Protein AF-A0A6N8Y4M4-F1 (afdb_monomer_lite)

Sequence (238 aa):
MCSPPDYKNRDLEEIIGQRISFDSVGHFYRAVSLLDYFDRTKLLTSLLYSSIEARMGIEHLLFEQLVLSVGLKLSQDDYERCLKNRMEFEKLIQELSPDYEKLQQFTGAVLELMRMENDMLIPELVFWRPRELMKNWGKLSKYLHWFGARNETTDNSDWVDEYQNNIRDILLPIWERMSSGPPGLFHPDNMESHVRDIWTDFRDGKIDISSAKRRLDLIRPILVLSSSFKVEGSMGGY

Foldseek 3Di:
DPQQDDLAPDDPCRLVVDPDDQALSNLLSSLVNLLNVCVVPVPVVSLLSSLVSLLSSLLRVLVQLLCQQQPPNCDPVNVVVCVVDVVCSLVSSCVRRVCSVVQVLLQQLLLVLLVVPDVDPPADAFDDDNVVSVVLSVLSVCVNPDDDDCVVAVVDPVNSVVSSVSSCVSSVVVNVRVSRGFHFTPHLVQDDPQLNVLSVCCSVVVDDSVVSSVSCNVCSVVSNVPPSDDGPGDDDDD

Secondary structure (DSSP, 8-state):
-PPPPP-TT--HHHHHHS---SSHHHHHHHHHHHHHHHHHH--HHHHHHHHHHHHHHHHHHHHHHHHHHHGGG--HHHHHHHHH-TTHHHHHHHHH-TTHHHHHHHHHHHHHHHHTTS----PPPB---HHHHHHHHHHHHHHHS----GGGTTT-HHHHHHHHHHHHHHHHHHHHHHHH--B-B--GGGS-HHHHHHHHHHHTTSS-HHHHHHHHHHTHHHHHH-TT---B------

pLDDT: mean 84.49, std 13.79, range [30.83, 98.19]

Radius of gyration: 20.58 Å; chains: 1; bounding box: 56×35×55 Å

Structure (mmCIF, N/CA/C/O backbone):
data_AF-A0A6N8Y4M4-F1
#
_entry.id   AF-A0A6N8Y4M4-F1
#
loop_
_atom_site.group_PDB
_atom_site.id
_atom_site.type_symbol
_atom_site.label_atom_id
_atom_site.label_alt_id
_atom_site.label_comp_id
_atom_site.label_asym_id
_atom_site.label_entity_id
_atom_site.label_seq_id
_atom_site.pdbx_PDB_ins_code
_atom_site.Cartn_x
_atom_site.Cartn_y
_atom_site.Cartn_z
_atom_site.occupancy
_atom_site.B_iso_or_equiv
_atom_site.auth_seq_id
_atom_site.auth_comp_id
_atom_site.auth_asym_id
_atom_site.auth_atom_id
_atom_site.pdbx_PDB_model_num
ATOM 1 N N . MET A 1 1 ? 17.116 7.524 4.821 1.00 45.97 1 MET A N 1
ATOM 2 C CA . MET A 1 1 ? 15.680 7.268 5.058 1.00 45.97 1 MET A CA 1
ATOM 3 C C . MET A 1 1 ? 15.455 7.295 6.553 1.00 45.97 1 MET A C 1
ATOM 5 O O . MET A 1 1 ? 16.268 6.715 7.263 1.00 45.97 1 MET A O 1
ATOM 9 N N . CYS A 1 2 ? 14.430 7.996 7.036 1.00 51.22 2 CYS A N 1
ATOM 10 C CA . CYS A 1 2 ? 14.014 7.830 8.426 1.00 51.22 2 CYS A CA 1
ATOM 11 C C . CYS A 1 2 ? 13.350 6.461 8.540 1.00 51.22 2 CYS A C 1
ATOM 13 O O . CYS A 1 2 ? 12.470 6.153 7.739 1.00 51.22 2 CYS A O 1
ATOM 15 N N . SER A 1 3 ? 13.786 5.642 9.495 1.00 62.56 3 SER A N 1
ATOM 16 C CA . SER A 1 3 ? 13.042 4.439 9.853 1.00 62.56 3 SER A CA 1
ATOM 17 C C . SER A 1 3 ? 11.595 4.830 10.166 1.00 62.56 3 SER A C 1
ATOM 19 O O . SER A 1 3 ? 11.384 5.874 10.796 1.00 62.56 3 SER A O 1
ATOM 21 N N . PRO A 1 4 ? 10.606 4.040 9.725 1.00 70.81 4 PRO A N 1
ATOM 22 C CA . PRO A 1 4 ? 9.216 4.299 10.059 1.00 70.81 4 PRO A CA 1
ATOM 23 C C . PRO A 1 4 ? 9.058 4.392 11.586 1.00 70.81 4 PRO A C 1
ATOM 25 O O . PRO A 1 4 ? 9.743 3.672 12.322 1.00 70.81 4 PRO A O 1
ATOM 28 N N . PRO A 1 5 ? 8.213 5.311 12.079 1.00 81.62 5 PRO A N 1
ATOM 29 C CA . PRO A 1 5 ? 8.065 5.549 13.509 1.00 81.62 5 PRO A CA 1
ATOM 30 C C . PRO A 1 5 ? 7.533 4.310 14.235 1.00 81.62 5 PRO A C 1
ATOM 32 O O . PRO A 1 5 ? 6.664 3.605 13.730 1.00 81.62 5 PRO A O 1
ATOM 35 N N . ASP A 1 6 ? 8.032 4.058 15.447 1.00 88.94 6 ASP A N 1
ATOM 36 C CA . ASP A 1 6 ? 7.522 2.965 16.280 1.00 88.94 6 ASP A CA 1
ATOM 37 C C . ASP A 1 6 ? 6.085 3.257 16.740 1.00 88.94 6 ASP A C 1
ATOM 39 O O . ASP A 1 6 ? 5.817 4.296 17.364 1.00 88.94 6 ASP A O 1
ATOM 43 N N . TYR A 1 7 ? 5.177 2.338 16.413 1.00 92.25 7 TYR A N 1
ATOM 44 C CA . TYR A 1 7 ? 3.736 2.432 16.652 1.00 92.25 7 TYR A CA 1
ATOM 45 C C . TYR A 1 7 ? 3.292 1.810 17.980 1.00 92.25 7 TYR A C 1
ATOM 47 O O . TYR A 1 7 ? 2.157 2.021 18.410 1.00 92.25 7 TYR A O 1
ATOM 55 N N . LYS A 1 8 ? 4.148 1.013 18.627 1.00 95.31 8 LYS A N 1
ATOM 56 C CA . LYS A 1 8 ? 3.755 0.244 19.811 1.00 95.31 8 LYS A CA 1
ATOM 57 C C . LYS A 1 8 ? 3.712 1.103 21.065 1.00 95.31 8 LYS A C 1
ATOM 59 O O . LYS A 1 8 ? 4.527 2.006 21.241 1.00 95.31 8 LYS A O 1
ATOM 64 N N . ASN A 1 9 ? 2.816 0.743 21.984 1.00 95.12 9 ASN A N 1
ATOM 65 C CA . ASN A 1 9 ? 2.728 1.314 23.330 1.00 95.12 9 ASN A CA 1
ATOM 66 C C . ASN A 1 9 ? 2.521 2.839 23.366 1.00 95.12 9 ASN A C 1
ATOM 68 O O . ASN A 1 9 ? 2.941 3.484 24.322 1.00 95.12 9 ASN A O 1
ATOM 72 N N . ARG A 1 10 ? 1.855 3.403 22.353 1.00 93.25 10 ARG A N 1
ATOM 73 C CA . ARG A 1 10 ? 1.540 4.837 22.276 1.00 93.25 10 ARG A CA 1
ATOM 74 C C . ARG A 1 10 ? 0.202 5.164 22.924 1.00 93.25 10 ARG A C 1
ATOM 76 O O . ARG A 1 10 ? -0.730 4.361 22.837 1.00 93.25 10 ARG A O 1
ATOM 83 N N . ASP A 1 11 ? 0.070 6.312 23.568 1.00 94.31 11 ASP A N 1
ATOM 84 C CA . ASP A 1 11 ? -1.238 6.838 23.976 1.00 94.31 11 ASP A CA 1
ATOM 85 C C . ASP A 1 11 ? -1.919 7.650 22.853 1.00 94.31 11 ASP A C 1
ATOM 87 O O . ASP A 1 11 ? -1.359 7.855 21.779 1.00 94.31 11 ASP A O 1
ATOM 91 N N . LEU A 1 12 ? -3.170 8.076 23.061 1.00 92.81 12 LEU A N 1
ATOM 92 C CA . LEU A 1 12 ? -3.924 8.797 22.027 1.00 92.81 12 LEU A CA 1
ATOM 93 C C . LEU A 1 12 ? -3.330 10.177 21.708 1.00 92.81 12 LEU A C 1
ATOM 95 O O . LEU A 1 12 ? -3.414 10.614 20.560 1.00 92.81 12 LEU A O 1
ATOM 99 N N . GLU A 1 13 ? -2.746 10.861 22.693 1.00 91.56 13 GLU A N 1
ATOM 100 C CA . GLU A 1 13 ? -2.136 12.178 22.491 1.00 91.56 13 GLU A CA 1
ATOM 101 C C . GLU A 1 13 ? -0.851 12.053 21.676 1.00 91.56 13 GLU A C 1
ATOM 103 O O . GLU A 1 13 ? -0.629 12.843 20.760 1.00 91.56 13 GLU A O 1
ATOM 108 N N . GLU A 1 14 ? -0.051 11.021 21.935 1.00 91.44 14 GLU A N 1
ATOM 109 C CA . GLU A 1 14 ? 1.133 10.686 21.151 1.00 91.44 14 GLU A CA 1
ATOM 110 C C . GLU A 1 14 ? 0.768 10.324 19.709 1.00 91.44 14 GLU A C 1
ATOM 112 O O . GLU A 1 14 ? 1.382 10.843 18.779 1.00 91.44 14 GLU A O 1
ATOM 117 N N . ILE A 1 15 ? -0.256 9.486 19.507 1.00 91.44 15 ILE A N 1
ATOM 118 C CA . ILE A 1 15 ? -0.685 9.046 18.168 1.00 91.44 15 ILE A CA 1
ATOM 119 C C . ILE A 1 15 ? -1.162 10.227 17.317 1.00 91.44 15 ILE A C 1
ATOM 121 O O . ILE A 1 15 ? -0.808 10.333 16.141 1.00 91.44 15 ILE A O 1
ATOM 125 N N . ILE A 1 16 ? -1.994 11.100 17.891 1.00 86.62 16 ILE A N 1
ATOM 126 C CA . ILE A 1 16 ? -2.609 12.227 17.171 1.00 86.62 16 ILE A CA 1
ATOM 127 C C . ILE A 1 16 ? -1.632 13.402 17.060 1.00 86.62 16 ILE A C 1
ATOM 129 O O . ILE A 1 16 ? -1.588 14.085 16.037 1.00 86.62 16 ILE A O 1
ATOM 133 N N . GLY A 1 17 ? -0.858 13.652 18.115 1.00 80.25 17 GLY A N 1
ATOM 134 C CA . GLY A 1 17 ? 0.066 14.777 18.224 1.00 80.25 17 GLY A CA 1
ATOM 135 C C . GLY A 1 17 ? 1.357 14.596 17.432 1.00 80.25 17 GLY A C 1
ATOM 136 O O . GLY A 1 17 ? 2.085 15.574 17.223 1.00 80.25 17 GLY A O 1
ATOM 137 N N . GLN A 1 18 ? 1.659 13.383 16.961 1.00 77.06 18 GLN A N 1
ATOM 138 C CA . GLN A 1 18 ? 2.842 13.170 16.145 1.00 77.06 18 GLN A CA 1
ATOM 139 C C . GLN A 1 18 ? 2.705 13.892 14.803 1.00 77.06 18 GLN A C 1
ATOM 141 O O . GLN A 1 18 ? 1.797 13.641 14.011 1.00 77.06 18 GLN A O 1
ATOM 146 N N . ARG A 1 19 ? 3.665 14.779 14.520 1.00 68.56 19 ARG A N 1
ATOM 147 C CA . ARG A 1 19 ? 3.813 15.440 13.218 1.00 68.56 19 ARG A CA 1
ATOM 148 C C . ARG A 1 19 ? 4.350 14.455 12.183 1.00 68.56 19 ARG A C 1
ATOM 150 O O . ARG A 1 19 ? 5.491 14.576 11.745 1.00 68.56 19 ARG A O 1
ATOM 157 N N . ILE A 1 20 ? 3.553 13.459 11.833 1.00 66.50 20 ILE A N 1
ATOM 158 C CA . ILE A 1 20 ? 3.809 12.632 10.658 1.00 66.50 20 ILE A CA 1
ATOM 159 C C . ILE A 1 20 ? 3.102 13.296 9.481 1.00 66.50 20 ILE A C 1
ATOM 161 O O . ILE A 1 20 ? 2.019 13.867 9.643 1.00 66.50 20 ILE A O 1
ATOM 165 N N . SER A 1 21 ? 3.755 13.280 8.324 1.00 69.12 21 SER A N 1
ATOM 166 C CA . SER A 1 21 ? 3.228 13.781 7.060 1.00 69.12 21 SER A CA 1
ATOM 167 C C . SER A 1 21 ? 1.803 13.271 6.798 1.00 69.12 21 SER A C 1
ATOM 169 O O . SER A 1 21 ? 1.424 12.170 7.198 1.00 69.12 21 SER A O 1
ATOM 171 N N . PHE A 1 22 ? 0.990 14.092 6.127 1.00 72.19 22 PHE A N 1
ATOM 172 C CA . PHE A 1 22 ? -0.345 13.712 5.642 1.00 72.19 22 PHE A CA 1
ATOM 173 C C . PHE A 1 22 ? -0.236 12.872 4.358 1.00 72.19 22 PHE A C 1
ATOM 175 O O . PHE A 1 22 ? -0.850 13.180 3.343 1.00 72.19 22 PHE A O 1
ATOM 182 N N . ASP A 1 23 ? 0.614 11.851 4.397 1.00 85.88 23 ASP A N 1
ATOM 183 C CA . ASP A 1 23 ? 0.823 10.881 3.327 1.00 85.88 23 ASP A CA 1
ATOM 184 C C . ASP A 1 23 ? 0.283 9.506 3.741 1.00 85.88 23 ASP A C 1
ATOM 186 O O . ASP A 1 23 ? -0.273 9.325 4.837 1.00 85.88 23 ASP A O 1
ATOM 190 N N . SER A 1 24 ? 0.418 8.521 2.853 1.00 91.38 24 SER A N 1
ATOM 191 C CA . SER A 1 24 ? -0.033 7.162 3.142 1.00 91.38 24 SER A CA 1
ATOM 192 C C . SER A 1 24 ? 0.617 6.592 4.413 1.00 91.38 24 SER A C 1
ATOM 194 O O . SER A 1 24 ? -0.081 6.005 5.245 1.00 91.38 24 SER A O 1
ATOM 196 N N . VAL A 1 25 ? 1.915 6.832 4.629 1.00 90.56 25 VAL A N 1
ATOM 197 C CA . VAL A 1 25 ? 2.677 6.328 5.784 1.00 90.56 25 VAL A CA 1
ATOM 198 C C . VAL A 1 25 ? 2.128 6.874 7.099 1.00 90.56 25 VAL A C 1
ATOM 200 O O . VAL A 1 25 ? 1.934 6.105 8.043 1.00 90.56 25 VAL A O 1
ATOM 203 N N . GLY A 1 26 ? 1.826 8.172 7.172 1.00 91.25 26 GLY A N 1
ATOM 204 C CA . GLY A 1 26 ? 1.254 8.781 8.374 1.00 91.25 26 GLY A CA 1
ATOM 205 C C . GLY A 1 26 ? -0.108 8.216 8.751 1.00 91.25 26 GLY A C 1
ATOM 206 O O . GLY A 1 26 ? -0.369 7.953 9.929 1.00 91.25 26 GLY A O 1
ATOM 207 N N . HIS A 1 27 ? -0.958 7.960 7.760 1.00 94.31 27 HIS A N 1
ATOM 208 C CA . HIS A 1 27 ? -2.241 7.301 7.984 1.00 94.31 27 HIS A CA 1
ATOM 209 C C . HIS A 1 27 ? -2.074 5.859 8.472 1.00 94.31 27 HIS A C 1
ATOM 211 O O . HIS A 1 27 ? -2.688 5.474 9.469 1.00 94.31 27 HIS A O 1
ATOM 217 N N . PHE A 1 28 ? -1.206 5.063 7.841 1.00 95.19 28 PHE A N 1
ATOM 218 C CA . PHE A 1 28 ? -0.982 3.689 8.292 1.00 95.19 28 PHE A CA 1
ATOM 219 C C . PHE A 1 28 ? -0.341 3.621 9.674 1.00 95.19 28 PHE A C 1
ATOM 221 O O . PHE 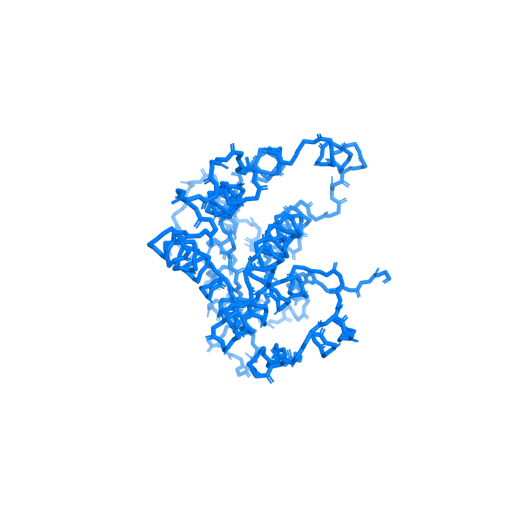A 1 28 ? -0.762 2.784 10.469 1.00 95.19 28 PHE A O 1
ATOM 228 N N . TYR A 1 29 ? 0.580 4.531 10.003 1.00 94.38 29 TYR A N 1
ATOM 229 C CA . TYR A 1 29 ? 1.137 4.648 11.350 1.00 94.38 29 TYR A CA 1
ATOM 230 C C . TYR A 1 29 ? 0.045 4.856 12.402 1.00 94.38 29 TYR A C 1
ATOM 232 O O . TYR A 1 29 ? -0.002 4.138 13.406 1.00 94.38 29 TYR A O 1
ATOM 240 N N . ARG A 1 30 ? -0.854 5.825 12.176 1.00 95.50 30 ARG A N 1
ATOM 241 C CA . ARG A 1 30 ? -1.966 6.088 13.098 1.00 95.50 30 ARG A CA 1
ATOM 242 C C . ARG A 1 30 ? -2.861 4.861 13.205 1.00 95.50 30 ARG A C 1
ATOM 244 O O . ARG A 1 30 ? -3.221 4.466 14.310 1.00 95.50 30 ARG A O 1
ATOM 251 N N . ALA A 1 31 ? -3.152 4.212 12.080 1.00 96.69 31 ALA A N 1
ATOM 252 C CA . ALA A 1 31 ? -3.978 3.016 12.046 1.00 96.69 31 ALA A CA 1
ATOM 253 C C . ALA A 1 31 ? -3.393 1.866 12.885 1.00 96.69 31 ALA A C 1
ATOM 255 O O . ALA A 1 31 ? -4.113 1.299 13.713 1.00 96.69 31 ALA A O 1
ATOM 256 N N . VAL A 1 32 ? -2.101 1.541 12.725 1.00 97.31 32 VAL A N 1
ATOM 257 C CA . VAL A 1 32 ? -1.457 0.465 13.502 1.00 97.31 32 VAL A CA 1
ATOM 258 C C . VAL A 1 32 ? -1.270 0.833 14.972 1.00 97.31 32 VAL A C 1
ATOM 260 O O . VAL A 1 32 ? -1.451 -0.024 15.835 1.00 97.31 32 VAL A O 1
ATOM 263 N N . SER A 1 33 ? -0.998 2.102 15.281 1.00 96.94 33 SER A N 1
ATOM 264 C CA . SER A 1 33 ? -0.894 2.565 16.671 1.00 96.94 33 SER A CA 1
ATOM 265 C C . SER A 1 33 ? -2.240 2.492 17.397 1.00 96.94 33 SER A C 1
ATOM 267 O O . SER A 1 33 ? -2.309 2.083 18.553 1.00 96.94 33 SER A O 1
ATOM 269 N N . LEU A 1 34 ? -3.336 2.837 16.713 1.00 97.81 34 LEU A N 1
ATOM 270 C CA . LEU A 1 34 ? -4.693 2.728 17.254 1.00 97.81 34 LEU A CA 1
ATOM 271 C C . LEU A 1 34 ? -5.128 1.270 17.446 1.00 97.81 34 LEU A C 1
ATOM 273 O O . LEU A 1 34 ? -5.846 0.974 18.400 1.00 97.81 34 LEU A O 1
ATOM 277 N N . LEU A 1 35 ? -4.676 0.360 16.577 1.00 98.06 35 LEU A N 1
ATOM 278 C CA . LEU A 1 35 ? -4.890 -1.077 16.750 1.00 98.06 35 LEU A CA 1
ATOM 279 C C . LEU A 1 35 ? -4.133 -1.610 17.980 1.00 98.06 35 LEU A C 1
ATOM 281 O O . LEU A 1 35 ? -4.719 -2.323 18.789 1.00 98.06 35 LEU A O 1
ATOM 285 N N . ASP A 1 36 ? -2.869 -1.217 18.175 1.00 98.19 36 ASP A N 1
ATOM 286 C CA . ASP A 1 36 ? -2.106 -1.544 19.393 1.00 98.19 36 ASP A CA 1
ATOM 287 C C . ASP A 1 36 ? -2.767 -0.963 20.656 1.00 98.19 36 ASP A C 1
ATOM 289 O O . ASP A 1 36 ? -2.884 -1.631 21.686 1.00 98.19 36 ASP A O 1
ATOM 293 N N . TYR A 1 37 ? -3.264 0.274 20.581 1.00 98.12 37 TYR A N 1
ATOM 294 C CA . TYR A 1 37 ? -4.008 0.892 21.676 1.00 98.12 37 TYR A CA 1
ATOM 295 C C . TYR A 1 37 ? -5.288 0.113 22.006 1.00 98.12 37 TYR A C 1
ATOM 297 O O . TYR A 1 37 ? -5.590 -0.109 23.186 1.00 98.12 37 TYR A O 1
ATOM 305 N N . PHE A 1 38 ? -6.022 -0.348 20.988 1.00 97.44 38 PHE A N 1
ATOM 306 C CA . PHE A 1 38 ? -7.174 -1.225 21.178 1.00 97.44 38 PHE A CA 1
ATOM 307 C C . PHE A 1 38 ? -6.775 -2.527 21.875 1.00 97.44 38 PHE A C 1
ATOM 309 O O . PHE A 1 38 ? -7.441 -2.932 22.827 1.00 97.44 38 PHE A O 1
ATOM 316 N N . ASP A 1 39 ? -5.674 -3.160 21.462 1.00 97.00 39 ASP A N 1
ATOM 317 C CA . ASP A 1 39 ? -5.203 -4.420 22.045 1.00 97.00 39 ASP A CA 1
ATOM 318 C C . ASP A 1 39 ? -5.037 -4.322 23.565 1.00 97.00 39 ASP A C 1
ATOM 320 O O . ASP A 1 39 ? -5.423 -5.254 24.279 1.00 97.00 39 ASP A O 1
ATOM 324 N N . ARG A 1 40 ? -4.533 -3.177 24.041 1.00 97.06 40 ARG A N 1
ATOM 325 C CA . ARG A 1 40 ? -4.250 -2.899 25.456 1.00 97.06 40 ARG A CA 1
ATOM 326 C C . ARG A 1 40 ? -5.457 -2.404 26.252 1.00 97.06 40 ARG A C 1
ATOM 328 O O . ARG A 1 40 ? -5.572 -2.731 27.429 1.00 97.06 40 ARG A O 1
ATOM 335 N N . THR A 1 41 ? -6.336 -1.605 25.646 1.00 97.19 41 THR A N 1
ATOM 336 C CA . THR A 1 41 ? -7.411 -0.891 26.372 1.00 97.19 41 THR A CA 1
ATOM 337 C C . THR A 1 41 ? -8.813 -1.426 26.115 1.00 97.19 41 THR A C 1
ATOM 339 O O . THR A 1 41 ? -9.723 -1.148 26.892 1.00 97.19 41 THR A O 1
ATOM 342 N N . LYS A 1 42 ? -9.003 -2.164 25.015 1.00 94.94 42 LYS A N 1
ATOM 343 C CA . LYS A 1 42 ? -10.304 -2.620 24.503 1.00 94.94 42 LYS A CA 1
ATOM 344 C C . LYS A 1 42 ? -11.301 -1.487 24.228 1.00 94.94 42 LYS A C 1
ATOM 346 O O . LYS A 1 42 ? -12.505 -1.719 24.145 1.00 94.94 42 LYS A O 1
ATOM 351 N N . LEU A 1 43 ? -10.819 -0.255 24.031 1.00 95.44 43 LEU A N 1
ATOM 352 C CA . LEU A 1 43 ? -11.671 0.876 23.673 1.00 95.44 43 LEU A CA 1
ATOM 353 C C . LEU A 1 43 ? -12.105 0.771 22.206 1.00 95.44 43 LEU A C 1
ATOM 355 O O . LEU A 1 43 ? -11.354 1.166 21.317 1.00 95.44 43 LEU A O 1
ATOM 359 N N . LEU A 1 44 ? -13.324 0.302 21.936 1.00 93.25 44 LEU A N 1
ATOM 360 C CA . LEU A 1 44 ? -13.826 0.070 20.570 1.00 93.25 44 LEU A CA 1
ATOM 361 C C . LEU A 1 44 ? -13.668 1.278 19.625 1.00 93.25 44 LEU A C 1
ATOM 363 O O . LEU A 1 44 ? -13.397 1.111 18.439 1.00 93.25 44 LEU A O 1
ATOM 367 N N . THR A 1 45 ? -13.774 2.501 20.147 1.00 93.81 45 THR A N 1
ATOM 368 C CA . THR A 1 45 ? -13.544 3.735 19.384 1.00 93.81 45 THR A CA 1
ATOM 369 C C . THR A 1 45 ? -12.161 3.770 18.727 1.00 93.81 45 THR A C 1
ATOM 371 O O . THR A 1 45 ? -12.048 4.208 17.586 1.00 93.81 45 THR A O 1
ATOM 374 N N . SER A 1 46 ? -11.118 3.261 19.391 1.00 96.06 46 SER A N 1
ATOM 375 C CA . SER A 1 46 ? -9.776 3.170 18.795 1.00 96.06 46 SER A CA 1
ATOM 376 C C . SER A 1 46 ? -9.741 2.212 17.601 1.00 96.06 46 SER A C 1
ATOM 378 O O . SER A 1 46 ? -9.129 2.529 16.586 1.00 96.06 46 SER A O 1
ATOM 380 N N . LEU A 1 47 ? -10.500 1.114 17.651 1.00 95.19 47 LEU A N 1
ATOM 381 C CA . LEU A 1 47 ? -10.634 0.178 16.536 1.00 95.19 47 LEU A CA 1
ATOM 382 C C . LEU A 1 47 ? -11.386 0.802 15.345 1.00 95.19 47 LEU A C 1
ATOM 384 O O . LEU A 1 47 ? -11.006 0.611 14.192 1.00 95.19 47 LEU A O 1
ATOM 388 N N . LEU A 1 48 ? -12.417 1.612 15.612 1.00 94.75 48 LEU A N 1
ATOM 389 C CA . LEU A 1 48 ? -13.109 2.409 14.588 1.00 94.75 48 LEU A CA 1
ATOM 390 C C . LEU A 1 48 ? -12.173 3.419 13.915 1.00 94.75 48 LEU A C 1
ATOM 392 O O . LEU A 1 48 ? -12.100 3.451 12.687 1.00 94.75 48 LEU A O 1
ATOM 396 N N . TYR A 1 49 ? -11.428 4.207 14.693 1.00 95.94 49 TYR A N 1
ATOM 397 C CA . TYR A 1 49 ? -10.469 5.159 14.128 1.00 95.94 49 TYR A CA 1
ATOM 398 C C . TYR A 1 49 ? -9.317 4.464 13.398 1.00 95.94 49 TYR A C 1
ATOM 400 O O . TYR A 1 49 ? -8.888 4.961 12.361 1.00 95.94 49 TYR A O 1
ATOM 408 N N . SER A 1 50 ? -8.880 3.289 13.861 1.00 97.06 50 SER A N 1
ATOM 409 C CA . SER A 1 50 ? -7.897 2.468 13.149 1.00 97.06 50 SER A CA 1
ATOM 410 C C . SER A 1 50 ? -8.375 2.145 11.728 1.00 97.06 50 SER A C 1
ATOM 412 O O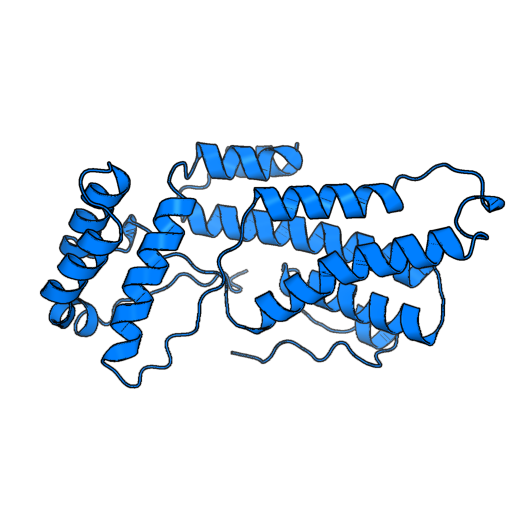 . SER A 1 50 ? -7.646 2.387 10.768 1.00 97.06 50 SER A O 1
ATOM 414 N N . SER A 1 51 ? -9.634 1.723 11.556 1.00 96.81 51 SER A N 1
ATOM 415 C CA . SER A 1 51 ? -10.223 1.491 10.226 1.00 96.81 51 SER A CA 1
ATOM 416 C C . SER A 1 51 ? -10.351 2.749 9.367 1.00 96.81 51 SER A C 1
ATOM 418 O O . SER A 1 51 ? -10.190 2.673 8.147 1.00 96.81 51 SER A O 1
ATOM 420 N N . ILE A 1 52 ? -10.673 3.897 9.970 1.00 95.81 52 ILE A N 1
ATOM 421 C CA . ILE A 1 52 ? -10.774 5.176 9.248 1.00 95.81 52 ILE A CA 1
ATOM 422 C C . ILE A 1 52 ? -9.402 5.562 8.696 1.00 95.81 52 ILE A C 1
ATOM 424 O O . ILE A 1 52 ? -9.267 5.785 7.494 1.00 95.81 52 ILE A O 1
ATOM 428 N N . GLU A 1 53 ? -8.384 5.579 9.554 1.00 96.12 53 GLU A N 1
ATOM 429 C CA . GLU A 1 53 ? -7.006 5.891 9.174 1.00 96.12 53 GLU A CA 1
ATOM 430 C C . GLU A 1 53 ? -6.478 4.893 8.138 1.00 96.12 53 GLU A C 1
ATOM 432 O O . GLU A 1 53 ? -5.907 5.301 7.131 1.00 96.12 53 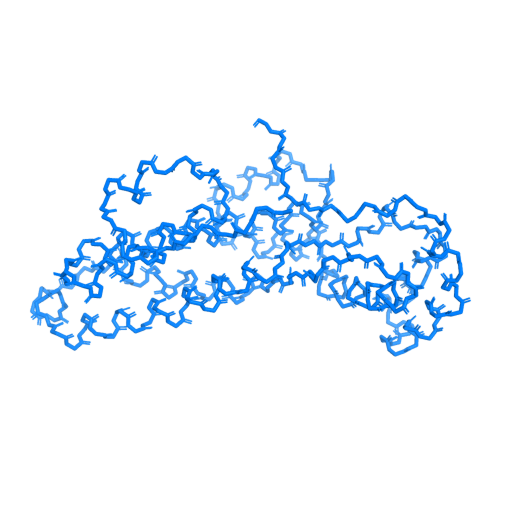GLU A O 1
ATOM 437 N N . ALA A 1 54 ? -6.763 3.598 8.299 1.00 96.56 54 ALA A N 1
ATOM 438 C CA . ALA A 1 54 ? -6.396 2.566 7.332 1.00 96.56 54 ALA A CA 1
ATOM 439 C C . ALA A 1 54 ? -6.984 2.834 5.936 1.00 96.56 54 ALA A C 1
ATOM 441 O O . ALA A 1 54 ? -6.286 2.717 4.928 1.00 96.56 54 ALA A O 1
ATOM 442 N N . ARG A 1 55 ? -8.265 3.219 5.854 1.00 94.44 55 ARG A N 1
ATOM 443 C CA . ARG A 1 55 ? -8.906 3.562 4.572 1.00 94.44 55 ARG A CA 1
ATOM 444 C C . ARG A 1 55 ? -8.288 4.794 3.942 1.00 94.44 55 ARG A C 1
ATOM 446 O O . ARG A 1 55 ? -8.004 4.767 2.748 1.00 94.44 55 ARG A O 1
ATOM 453 N N . MET A 1 56 ? -8.068 5.840 4.734 1.00 92.81 56 MET A N 1
ATOM 454 C CA . MET A 1 56 ? -7.421 7.061 4.257 1.00 92.81 56 MET A CA 1
ATOM 455 C C . MET A 1 56 ? -6.002 6.771 3.758 1.00 92.81 56 MET A C 1
ATOM 457 O O . MET A 1 56 ? -5.621 7.269 2.702 1.00 92.81 56 MET A O 1
ATOM 461 N N . GLY A 1 57 ? -5.259 5.904 4.450 1.00 93.94 57 GLY A N 1
ATOM 462 C CA . GLY A 1 57 ? -3.938 5.444 4.027 1.00 93.94 57 GLY A CA 1
ATOM 463 C C . GLY A 1 57 ? -3.974 4.699 2.698 1.00 93.94 57 GLY A C 1
ATOM 464 O O . GLY A 1 57 ? -3.163 4.988 1.823 1.00 93.94 57 GLY A O 1
ATOM 465 N N . ILE A 1 58 ? -4.945 3.799 2.495 1.00 94.12 58 ILE A N 1
ATOM 466 C CA . ILE A 1 58 ? -5.132 3.118 1.204 1.00 94.12 58 ILE A CA 1
ATOM 467 C C . ILE A 1 58 ? -5.444 4.122 0.085 1.00 94.12 58 ILE A C 1
ATOM 469 O O . ILE A 1 58 ? -4.886 4.007 -1.003 1.00 94.12 58 ILE A O 1
ATOM 473 N N . GLU A 1 59 ? -6.317 5.097 0.334 1.00 90.50 59 GLU A N 1
ATOM 474 C CA . GLU A 1 59 ? -6.675 6.121 -0.657 1.00 90.50 59 GLU A CA 1
ATOM 475 C C . GLU A 1 59 ? -5.460 6.965 -1.062 1.00 90.50 59 GLU A C 1
ATOM 477 O O . GLU A 1 59 ? -5.193 7.117 -2.255 1.00 90.50 59 GLU A O 1
ATOM 482 N N . HIS A 1 60 ? -4.677 7.439 -0.089 1.00 90.62 60 HIS A N 1
ATOM 483 C CA . HIS A 1 60 ? -3.440 8.177 -0.359 1.00 90.62 60 HIS A CA 1
ATOM 484 C C . HIS A 1 60 ? -2.422 7.310 -1.093 1.00 90.62 60 HIS A C 1
ATOM 486 O O . HIS A 1 60 ? -1.818 7.761 -2.059 1.00 90.62 60 HIS A O 1
ATOM 492 N N . LEU A 1 61 ? -2.285 6.043 -0.705 1.00 91.50 61 LEU A N 1
ATOM 493 C CA . LEU A 1 61 ? -1.358 5.125 -1.352 1.00 91.50 61 LEU A CA 1
ATOM 494 C C . LEU A 1 61 ? -1.728 4.863 -2.815 1.00 91.50 61 LEU A C 1
ATOM 496 O O . LEU A 1 61 ? -0.854 4.828 -3.677 1.00 91.50 61 LEU A O 1
ATOM 500 N N . LEU A 1 62 ? -3.018 4.684 -3.112 1.00 89.62 62 LEU A N 1
ATOM 501 C CA . LEU A 1 62 ? -3.511 4.547 -4.484 1.00 89.62 62 LEU A CA 1
ATOM 502 C C . LEU A 1 62 ? -3.235 5.809 -5.301 1.00 89.62 62 LEU A C 1
ATOM 504 O O . LEU A 1 62 ? -2.813 5.708 -6.452 1.00 89.62 62 LEU A O 1
ATOM 508 N N . PHE A 1 63 ? -3.426 6.983 -4.702 1.00 86.44 63 PHE A N 1
ATOM 509 C CA . PHE A 1 63 ? -3.099 8.249 -5.343 1.00 86.44 63 PHE A CA 1
ATOM 510 C C . PHE A 1 63 ? -1.593 8.393 -5.611 1.00 86.44 63 PHE A C 1
ATOM 512 O O . PHE A 1 63 ? -1.198 8.733 -6.724 1.00 86.44 63 PHE A O 1
ATOM 519 N N . GLU A 1 64 ? -0.742 8.049 -4.645 1.00 87.25 64 GLU A N 1
ATOM 520 C CA . GLU A 1 64 ? 0.713 8.001 -4.820 1.00 87.25 64 GLU A CA 1
ATOM 521 C C . GLU A 1 64 ? 1.101 7.046 -5.960 1.00 87.25 64 GLU A C 1
ATOM 523 O O . GLU A 1 64 ? 1.917 7.404 -6.808 1.00 87.25 64 GLU A O 1
ATOM 528 N N . GLN A 1 65 ? 0.480 5.861 -6.048 1.00 86.19 65 GLN A N 1
ATOM 529 C CA . GLN A 1 65 ? 0.718 4.933 -7.162 1.00 86.19 65 GLN A CA 1
ATOM 530 C C . GLN A 1 65 ? 0.291 5.515 -8.510 1.00 86.19 65 GLN A C 1
ATOM 532 O O . GLN A 1 65 ? 0.997 5.319 -9.499 1.00 86.19 65 GLN A O 1
ATOM 537 N N . LEU A 1 66 ? -0.831 6.235 -8.558 1.00 84.94 66 LEU A N 1
ATOM 538 C CA . LEU A 1 66 ? -1.285 6.913 -9.767 1.00 84.94 66 LEU A CA 1
ATOM 539 C C . LEU A 1 66 ? -0.254 7.951 -10.221 1.00 84.94 66 LEU A C 1
ATOM 541 O O . LEU A 1 66 ? 0.196 7.889 -11.366 1.00 84.94 66 LEU A O 1
ATOM 545 N N . VAL A 1 67 ? 0.175 8.835 -9.319 1.00 83.62 67 VAL A N 1
ATOM 546 C CA . VAL A 1 67 ? 1.192 9.859 -9.602 1.00 83.62 67 VAL A CA 1
ATOM 547 C C . VAL A 1 67 ? 2.490 9.217 -10.096 1.00 83.62 67 VAL A C 1
ATOM 549 O O . VAL A 1 67 ? 3.008 9.621 -11.132 1.00 83.62 67 VAL A O 1
ATOM 552 N N . LEU A 1 68 ? 2.973 8.163 -9.431 1.00 82.62 68 LEU A N 1
ATOM 553 C CA . LEU A 1 68 ? 4.176 7.431 -9.852 1.00 82.62 68 LEU A CA 1
ATOM 554 C C . LEU A 1 68 ? 4.024 6.766 -11.228 1.00 82.62 68 LEU A C 1
ATOM 556 O O . LEU A 1 68 ? 4.995 6.638 -11.971 1.00 82.62 68 LEU A O 1
ATOM 560 N N . SER A 1 69 ? 2.820 6.300 -11.562 1.00 79.25 69 SER A N 1
ATOM 561 C CA . SER A 1 69 ? 2.560 5.574 -12.809 1.00 79.25 69 SER A CA 1
ATOM 562 C C . SER A 1 69 ? 2.411 6.474 -14.034 1.00 79.25 69 SER A C 1
ATOM 564 O O . SER A 1 69 ? 2.764 6.057 -15.137 1.00 79.25 69 SER A O 1
ATOM 566 N N . VAL A 1 70 ? 1.878 7.683 -13.842 1.00 78.12 70 VAL A N 1
ATOM 567 C CA . VAL A 1 70 ? 1.566 8.648 -14.907 1.00 78.12 70 VAL A CA 1
ATOM 568 C C . VAL A 1 70 ? 2.653 9.728 -15.016 1.00 78.12 70 VAL A C 1
ATOM 570 O O . VAL A 1 70 ? 2.797 10.376 -16.059 1.00 78.12 70 VAL A O 1
ATOM 573 N N . GLY A 1 71 ? 3.431 9.930 -13.949 1.00 75.75 71 GLY A N 1
ATOM 574 C CA . GLY A 1 71 ? 4.419 10.996 -13.846 1.00 75.75 71 GLY A CA 1
ATOM 575 C C . GLY A 1 71 ? 3.768 12.373 -13.998 1.00 75.75 71 GLY A C 1
ATOM 576 O O . GLY A 1 71 ? 2.676 12.634 -13.496 1.00 75.75 71 GLY A O 1
ATOM 577 N N . LEU A 1 72 ? 4.410 13.256 -14.764 1.00 70.06 72 LEU A N 1
ATOM 578 C CA . LEU A 1 72 ? 3.945 14.631 -15.007 1.00 70.06 72 LEU A CA 1
ATOM 579 C C . LEU A 1 72 ? 2.704 14.743 -15.916 1.00 70.06 72 LEU A C 1
ATOM 581 O O . LEU A 1 72 ? 2.284 15.853 -16.235 1.00 70.06 72 LEU A O 1
ATOM 585 N N . LYS A 1 73 ? 2.131 13.624 -16.377 1.00 73.81 73 LYS A N 1
ATOM 586 C CA . LYS A 1 73 ? 1.006 13.619 -17.331 1.00 73.81 73 LYS A CA 1
ATOM 587 C C . LYS A 1 73 ? -0.369 13.612 -16.659 1.00 73.81 73 LYS A C 1
ATOM 589 O O . LYS A 1 73 ? -1.371 13.607 -17.368 1.00 73.81 73 LYS A O 1
ATOM 594 N N . LEU A 1 74 ? -0.435 13.603 -15.324 1.00 80.00 74 LEU A N 1
ATOM 595 C CA . LEU A 1 74 ? -1.709 13.641 -14.612 1.00 80.00 74 LEU A CA 1
ATOM 596 C C . LEU A 1 74 ? -2.352 15.022 -14.795 1.00 80.00 74 LEU A C 1
ATOM 598 O O . LEU A 1 74 ? -1.836 16.026 -14.304 1.00 80.00 74 LEU A O 1
ATOM 602 N N . SER A 1 75 ? -3.468 15.073 -15.523 1.00 83.06 75 SER A N 1
ATOM 603 C CA . SER A 1 75 ? -4.207 16.317 -15.733 1.00 83.06 75 SER A CA 1
ATOM 604 C C . SER A 1 75 ? -5.005 16.710 -14.483 1.00 83.06 75 SER A C 1
ATOM 606 O O . SER A 1 75 ? -5.342 15.867 -13.647 1.00 83.06 75 SER A O 1
ATOM 608 N N . GLN A 1 76 ? -5.352 17.996 -14.362 1.00 83.62 76 GLN A N 1
ATOM 609 C CA . GLN A 1 76 ? -6.260 18.455 -13.306 1.00 83.62 76 GLN A CA 1
ATOM 610 C C . GLN A 1 76 ? -7.631 17.763 -13.405 1.00 83.62 76 GLN A C 1
ATOM 612 O O . GLN A 1 76 ? -8.204 17.407 -12.379 1.00 83.62 76 GLN A O 1
ATOM 617 N N . ASP A 1 77 ? -8.128 17.512 -14.617 1.00 84.25 77 ASP A N 1
ATOM 618 C CA . ASP A 1 77 ? -9.414 16.841 -14.826 1.00 84.25 77 ASP A CA 1
ATOM 619 C C . ASP A 1 77 ? -9.383 15.388 -14.326 1.00 84.25 77 ASP A C 1
ATOM 621 O O . ASP A 1 77 ? -10.316 14.943 -13.653 1.00 84.25 77 ASP A O 1
ATOM 625 N N . ASP A 1 78 ? -8.297 14.651 -14.585 1.00 81.81 78 ASP A N 1
ATOM 626 C CA . ASP A 1 78 ? -8.119 13.282 -14.080 1.00 81.81 78 ASP A CA 1
ATOM 627 C C . ASP A 1 78 ? -7.994 13.253 -12.553 1.00 81.81 78 ASP A C 1
ATOM 629 O O . ASP A 1 78 ? -8.552 12.373 -11.888 1.00 81.81 78 ASP A O 1
ATOM 633 N N . TYR A 1 79 ? -7.325 14.254 -11.978 1.00 80.12 79 TYR A N 1
ATOM 634 C CA . TYR A 1 79 ? -7.281 14.450 -10.532 1.00 80.12 79 TYR A CA 1
ATOM 635 C C . TYR A 1 79 ? -8.679 14.718 -9.948 1.00 80.12 79 TYR A C 1
ATOM 637 O O . TYR A 1 79 ? -9.094 14.074 -8.983 1.00 80.12 79 TYR A O 1
ATOM 645 N N . GLU A 1 80 ? -9.458 15.615 -10.550 1.00 82.75 80 GLU A N 1
ATOM 646 C CA . GLU A 1 80 ? -10.817 15.921 -10.092 1.00 82.75 80 GLU A CA 1
ATOM 647 C C . GLU A 1 80 ? -11.775 14.730 -10.230 1.00 82.75 80 GLU A C 1
ATOM 649 O O . GLU A 1 80 ? -12.673 14.561 -9.397 1.00 82.75 80 GLU A O 1
ATOM 654 N N . ARG A 1 81 ? -11.587 13.878 -11.245 1.00 79.81 81 ARG A N 1
ATOM 655 C CA . ARG A 1 81 ? -12.318 12.608 -11.384 1.00 79.81 81 ARG A CA 1
ATOM 656 C C . ARG A 1 81 ? -12.037 11.671 -10.207 1.00 79.81 81 ARG A C 1
ATOM 658 O O . ARG A 1 81 ? -12.986 11.167 -9.604 1.00 79.81 81 ARG A O 1
ATOM 665 N N . CYS A 1 82 ? -10.770 11.534 -9.802 1.00 74.50 82 CYS A N 1
ATOM 666 C CA . CYS A 1 82 ? -10.381 10.752 -8.621 1.00 74.50 82 CYS A CA 1
ATOM 667 C C . CYS A 1 82 ? -11.084 11.230 -7.341 1.00 74.50 82 CYS A C 1
ATOM 669 O O . CYS A 1 82 ? -11.545 10.418 -6.537 1.00 74.50 82 CYS A O 1
ATOM 671 N N . LEU A 1 83 ? -11.196 12.551 -7.154 1.00 72.31 83 LEU A N 1
ATOM 672 C CA . LEU A 1 83 ? -11.855 13.132 -5.980 1.00 72.31 83 LEU A CA 1
ATOM 673 C C . LEU A 1 83 ? -13.360 12.832 -5.937 1.00 72.31 83 LEU A C 1
ATOM 675 O O . LEU A 1 83 ? -13.924 12.637 -4.858 1.00 72.31 83 LEU A O 1
ATOM 679 N N . LYS A 1 84 ? -14.017 12.802 -7.102 1.00 75.12 84 LYS A N 1
ATOM 680 C CA . LYS A 1 84 ? -15.469 12.588 -7.218 1.00 75.12 84 LYS A CA 1
ATOM 681 C C . LYS A 1 84 ? -15.860 11.121 -7.054 1.00 75.12 84 LYS A C 1
ATOM 683 O O . LYS A 1 84 ? -16.961 10.847 -6.576 1.00 75.12 84 LYS A O 1
ATOM 688 N N . ASN A 1 85 ? -14.985 10.182 -7.416 1.00 71.88 85 ASN A N 1
ATOM 689 C CA . ASN A 1 85 ? -15.277 8.756 -7.326 1.00 71.88 85 ASN A CA 1
ATOM 690 C C . ASN A 1 85 ? -14.055 7.941 -6.885 1.00 71.88 85 ASN A C 1
ATOM 692 O O . ASN A 1 85 ? -13.197 7.576 -7.681 1.00 71.88 85 ASN A O 1
ATOM 696 N N . ARG A 1 86 ? -14.031 7.554 -5.606 1.00 66.19 86 ARG A N 1
ATOM 697 C CA . ARG A 1 86 ? -12.939 6.759 -5.015 1.00 66.19 86 ARG A CA 1
ATOM 698 C C . ARG A 1 86 ? -12.768 5.380 -5.659 1.00 66.19 86 ARG A C 1
ATOM 700 O O . ARG A 1 86 ? -11.694 4.798 -5.580 1.00 66.19 86 ARG A O 1
ATOM 707 N N . MET A 1 87 ? -13.800 4.848 -6.319 1.00 67.56 87 MET A N 1
ATOM 708 C CA . MET A 1 87 ? -13.684 3.593 -7.072 1.00 67.56 87 MET A CA 1
ATOM 709 C C . MET A 1 87 ? -13.046 3.777 -8.457 1.00 67.56 87 MET A C 1
ATOM 711 O O . MET A 1 87 ? -12.831 2.791 -9.161 1.00 67.56 87 MET A O 1
ATOM 715 N N . GLU A 1 88 ? -12.740 5.011 -8.867 1.00 73.12 88 GLU A N 1
ATOM 716 C CA . GLU A 1 88 ? -12.063 5.290 -10.133 1.00 73.12 88 GLU A CA 1
ATOM 717 C C . GLU A 1 88 ? -10.544 5.205 -10.036 1.00 73.12 88 GLU A C 1
ATOM 719 O O . GLU A 1 88 ? -9.929 5.098 -11.083 1.00 73.12 88 GLU A O 1
ATOM 724 N N . PHE A 1 89 ? -9.921 5.144 -8.851 1.00 74.88 89 PHE A N 1
ATOM 725 C CA . PHE A 1 89 ? -8.454 5.044 -8.760 1.00 74.88 89 PHE A CA 1
ATOM 726 C C . PHE A 1 89 ? -7.895 3.819 -9.492 1.00 74.88 89 PHE A C 1
ATOM 728 O O . PHE A 1 89 ? -6.977 3.950 -10.294 1.00 74.88 89 PHE A O 1
ATOM 735 N N . GLU A 1 90 ? -8.464 2.630 -9.267 1.00 76.31 90 GLU A N 1
ATOM 736 C CA . GLU A 1 90 ? -8.024 1.414 -9.968 1.00 76.31 90 GLU A CA 1
ATOM 737 C C . GLU A 1 90 ? -8.222 1.542 -11.485 1.00 76.31 90 GLU A C 1
ATOM 739 O O . GLU A 1 90 ? -7.331 1.184 -12.254 1.00 76.31 90 GLU A O 1
ATOM 744 N N . LYS A 1 91 ? -9.363 2.097 -11.912 1.00 80.25 91 LYS A N 1
ATOM 745 C CA . LYS A 1 91 ? -9.672 2.299 -13.332 1.00 80.25 91 LYS A CA 1
ATOM 746 C C . LYS A 1 91 ? -8.745 3.320 -13.974 1.00 80.25 91 LYS A C 1
ATOM 748 O O . LYS A 1 91 ? -8.236 3.057 -15.049 1.00 80.25 91 LYS A O 1
ATOM 753 N N . LEU A 1 92 ? -8.478 4.438 -13.310 1.00 78.94 92 LEU A N 1
ATOM 754 C CA . LEU A 1 92 ? -7.602 5.497 -13.800 1.00 78.94 92 LEU A CA 1
ATOM 755 C C . LEU A 1 92 ? -6.151 5.032 -13.874 1.00 78.94 92 LEU A C 1
ATOM 757 O O . LEU A 1 92 ? -5.488 5.332 -14.858 1.00 78.94 92 LEU A O 1
ATOM 761 N N . ILE A 1 93 ? -5.671 4.236 -12.911 1.00 79.38 93 ILE A N 1
ATOM 762 C CA . ILE A 1 93 ? -4.348 3.600 -13.025 1.00 79.38 93 ILE A CA 1
ATOM 763 C C . ILE A 1 93 ? -4.312 2.678 -14.253 1.00 79.38 93 ILE A C 1
ATOM 765 O O . ILE A 1 93 ? -3.349 2.719 -15.010 1.00 79.38 93 ILE A O 1
ATOM 769 N N . GLN A 1 94 ? -5.359 1.883 -14.494 1.00 80.44 94 GLN A N 1
ATOM 770 C CA . GLN A 1 94 ? -5.437 1.009 -15.673 1.00 80.44 94 GLN A CA 1
ATOM 771 C C . GLN A 1 94 ? -5.583 1.784 -16.997 1.00 80.44 94 GLN A C 1
ATOM 773 O O . GLN A 1 94 ? -5.016 1.373 -18.004 1.00 80.44 94 GLN A O 1
ATOM 778 N N . GLU A 1 95 ? -6.325 2.892 -17.011 1.00 81.38 95 GLU A N 1
ATOM 779 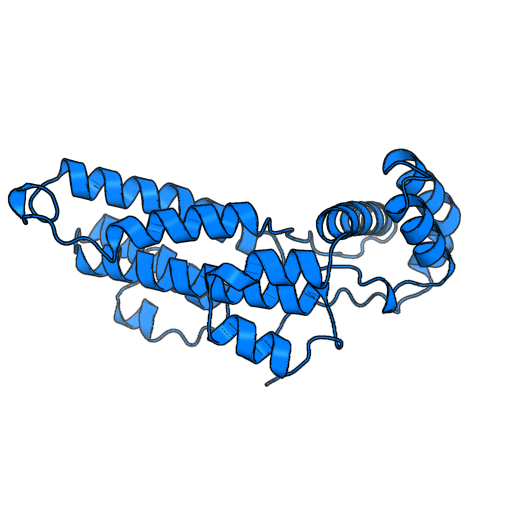C CA . GLU A 1 95 ? -6.545 3.748 -18.184 1.00 81.38 95 GLU A CA 1
ATOM 780 C C . GLU A 1 95 ? -5.278 4.533 -18.546 1.00 81.38 95 GLU A C 1
ATOM 782 O O . GLU A 1 95 ? -4.889 4.583 -19.713 1.00 81.38 95 GLU A O 1
ATOM 787 N N . LEU A 1 96 ? -4.623 5.134 -17.550 1.00 78.62 96 LEU A N 1
ATOM 788 C CA . LEU A 1 96 ? -3.477 6.024 -17.742 1.00 78.62 96 LEU A CA 1
ATOM 789 C C . LEU A 1 96 ? -2.136 5.274 -17.749 1.00 78.62 96 LEU A C 1
ATOM 791 O O . LEU A 1 96 ? -1.161 5.766 -18.315 1.00 78.62 96 LEU A O 1
ATOM 795 N N . SER A 1 97 ? -2.080 4.076 -17.161 1.00 79.62 97 SER A N 1
ATOM 796 C CA . SER A 1 97 ? -0.896 3.211 -17.120 1.00 79.62 97 SER A CA 1
ATOM 797 C C . SER A 1 97 ? -1.276 1.735 -17.356 1.00 79.62 97 SER A C 1
ATOM 799 O O . SER A 1 97 ? -1.147 0.890 -16.468 1.00 79.62 97 SER A O 1
ATOM 801 N N . PRO A 1 98 ? -1.736 1.370 -18.569 1.00 82.50 98 PRO A N 1
ATOM 802 C CA . PRO A 1 98 ? -2.228 0.017 -18.866 1.00 82.50 98 PRO A CA 1
ATOM 803 C C . PRO A 1 98 ? -1.171 -1.083 -18.682 1.00 82.50 98 PRO A C 1
ATOM 805 O O . PRO A 1 98 ? -1.507 -2.235 -18.419 1.00 82.50 98 PRO A O 1
ATOM 808 N N . ASP A 1 99 ? 0.113 -0.732 -18.773 1.00 86.62 99 ASP A N 1
ATOM 809 C CA . ASP A 1 99 ? 1.239 -1.646 -18.565 1.00 86.62 99 ASP A CA 1
ATOM 810 C C . ASP A 1 99 ? 1.857 -1.535 -17.159 1.00 86.62 99 ASP A C 1
ATOM 812 O O . ASP A 1 99 ? 2.986 -1.981 -16.952 1.00 86.62 99 ASP A O 1
ATOM 816 N N . TYR A 1 100 ? 1.145 -0.967 -16.178 1.00 85.19 100 TYR A N 1
ATOM 817 C CA . TYR A 1 100 ? 1.648 -0.725 -14.819 1.00 85.19 100 TYR A CA 1
ATOM 818 C C . TYR A 1 100 ? 2.286 -1.968 -14.175 1.00 85.19 100 TYR A C 1
ATOM 820 O O . TYR A 1 100 ? 3.411 -1.907 -13.680 1.00 85.19 100 TYR A O 1
ATOM 828 N N . GLU A 1 101 ? 1.631 -3.131 -14.245 1.00 87.31 101 GLU A N 1
ATOM 829 C CA . GLU A 1 101 ? 2.182 -4.376 -13.686 1.00 87.31 101 GLU A CA 1
ATOM 830 C C . GLU A 1 101 ? 3.447 -4.846 -14.420 1.00 87.31 101 GLU A C 1
ATOM 832 O O . GLU A 1 101 ? 4.394 -5.325 -13.791 1.00 87.31 101 GLU A O 1
ATOM 837 N N . LYS A 1 102 ? 3.504 -4.686 -15.749 1.00 90.94 102 LYS A N 1
ATOM 838 C CA . LYS A 1 102 ? 4.721 -4.980 -16.520 1.00 90.94 102 LYS A CA 1
ATOM 839 C C . LYS A 1 102 ? 5.833 -4.006 -16.148 1.00 90.94 102 LYS A C 1
ATOM 841 O O . LYS A 1 102 ? 6.981 -4.420 -16.009 1.00 90.94 102 LYS A O 1
ATOM 846 N N . LEU A 1 103 ? 5.507 -2.733 -15.943 1.00 89.50 103 LEU A N 1
ATOM 847 C CA . LEU A 1 103 ? 6.476 -1.711 -15.566 1.00 89.50 103 LEU A CA 1
ATOM 848 C C . LEU A 1 103 ? 7.078 -1.996 -14.187 1.00 89.50 103 LEU A C 1
ATOM 850 O O . LEU A 1 103 ? 8.288 -1.856 -14.020 1.00 89.50 103 LEU A O 1
ATOM 854 N N . GLN A 1 104 ? 6.277 -2.474 -13.230 1.00 89.94 104 GLN A N 1
ATOM 855 C CA . GLN A 1 104 ? 6.771 -2.959 -11.936 1.00 89.94 104 GLN A CA 1
ATOM 856 C C . GLN A 1 104 ? 7.761 -4.121 -12.109 1.00 89.94 104 GLN A C 1
ATOM 858 O O . GLN A 1 104 ? 8.862 -4.083 -11.560 1.00 89.94 104 GLN A O 1
ATOM 863 N N . GLN A 1 105 ? 7.407 -5.133 -12.912 1.00 91.75 105 GLN A N 1
ATOM 864 C CA . GLN A 1 105 ? 8.281 -6.286 -13.171 1.00 91.75 105 GLN A CA 1
ATOM 865 C C . GLN A 1 105 ? 9.603 -5.870 -13.822 1.00 91.75 105 GLN A C 1
ATOM 867 O O . GLN A 1 105 ? 10.675 -6.314 -13.404 1.00 91.75 105 GLN A O 1
ATOM 872 N N . PHE A 1 106 ? 9.532 -4.996 -14.825 1.00 92.50 106 PHE A N 1
ATOM 873 C CA . PHE A 1 106 ? 10.704 -4.488 -15.524 1.00 92.50 106 PHE A CA 1
ATOM 874 C C . PHE A 1 106 ? 11.581 -3.626 -14.608 1.00 92.50 106 PHE A C 1
ATOM 876 O O . PHE A 1 106 ? 12.792 -3.825 -14.556 1.00 92.50 106 PHE A O 1
ATOM 883 N N . THR A 1 107 ? 10.974 -2.737 -13.816 1.00 90.19 107 THR A N 1
ATOM 884 C CA . THR A 1 107 ? 11.673 -1.934 -12.798 1.00 90.19 107 THR A CA 1
ATOM 885 C C . THR A 1 107 ? 12.407 -2.836 -11.806 1.00 90.19 107 THR A C 1
ATOM 887 O O . THR A 1 107 ? 13.586 -2.622 -11.532 1.00 90.19 107 THR A O 1
ATOM 890 N N . GLY A 1 108 ? 11.746 -3.887 -11.310 1.00 89.81 108 GLY A N 1
ATOM 891 C CA . GLY A 1 108 ? 12.364 -4.866 -10.416 1.00 89.81 108 GLY A CA 1
ATOM 892 C C . GLY A 1 108 ? 13.589 -5.545 -11.035 1.00 89.81 108 GLY A C 1
ATOM 893 O O . GLY A 1 108 ? 14.616 -5.665 -10.370 1.00 89.81 108 GLY A O 1
ATOM 894 N N . ALA A 1 109 ? 13.509 -5.920 -12.315 1.00 90.06 109 ALA A N 1
ATOM 895 C CA . ALA A 1 109 ? 14.622 -6.520 -13.049 1.00 90.06 109 ALA A CA 1
ATOM 896 C C . ALA A 1 109 ? 15.814 -5.563 -13.222 1.00 90.06 109 ALA A C 1
ATOM 898 O O . ALA A 1 109 ? 16.956 -5.982 -13.047 1.00 90.06 109 ALA A O 1
ATOM 899 N N . VAL A 1 110 ? 15.563 -4.286 -13.528 1.00 88.06 110 VAL A N 1
ATOM 900 C CA . VAL A 1 110 ? 16.620 -3.265 -13.632 1.00 88.06 110 VAL A CA 1
ATOM 901 C C . VAL A 1 110 ? 17.333 -3.096 -12.287 1.00 88.06 110 VAL A C 1
ATOM 903 O O . VAL A 1 110 ? 18.557 -3.179 -12.222 1.00 88.06 110 VAL A O 1
ATOM 906 N N . LEU A 1 111 ? 16.580 -2.930 -11.197 1.00 85.25 111 LEU A N 1
ATOM 907 C CA . LEU A 1 111 ? 17.157 -2.700 -9.868 1.00 85.25 111 LEU A CA 1
ATOM 908 C C . LEU A 1 111 ? 17.912 -3.913 -9.322 1.00 85.25 111 LEU A C 1
ATOM 910 O O . LEU A 1 111 ? 18.912 -3.748 -8.628 1.00 85.25 111 LEU A O 1
ATOM 914 N N . GLU A 1 112 ? 17.449 -5.126 -9.628 1.00 85.62 112 GLU A N 1
ATOM 915 C CA . GLU A 1 112 ? 18.160 -6.361 -9.291 1.00 85.62 112 GLU A CA 1
ATOM 916 C C . GLU A 1 112 ? 19.561 -6.380 -9.906 1.00 85.62 112 GLU A C 1
ATOM 918 O O . GLU A 1 112 ? 20.526 -6.670 -9.202 1.00 85.62 112 GLU A O 1
ATOM 923 N N . LEU A 1 113 ? 19.683 -6.000 -11.180 1.00 82.50 113 LEU A N 1
ATOM 924 C CA . LEU A 1 113 ? 20.971 -5.933 -11.870 1.00 82.50 113 LEU A CA 1
ATOM 925 C C . LEU A 1 113 ? 21.867 -4.829 -11.303 1.00 82.50 113 LEU A C 1
ATOM 927 O O . LEU A 1 113 ? 23.045 -5.074 -11.056 1.00 82.50 113 LEU A O 1
ATOM 931 N N . MET A 1 114 ? 21.313 -3.644 -11.034 1.00 78.75 114 MET A N 1
ATOM 932 C CA . MET A 1 114 ? 22.089 -2.525 -10.488 1.00 78.75 114 MET A CA 1
ATOM 933 C C . MET A 1 114 ? 22.633 -2.806 -9.077 1.00 78.75 114 MET A C 1
ATOM 935 O O . MET A 1 114 ? 23.726 -2.355 -8.738 1.00 78.75 114 MET A O 1
ATOM 939 N N . ARG A 1 115 ? 21.905 -3.571 -8.248 1.00 79.00 115 ARG A N 1
ATOM 940 C CA . ARG A 1 115 ? 22.367 -3.961 -6.900 1.00 79.00 115 ARG A CA 1
ATOM 941 C C . ARG A 1 115 ? 23.583 -4.883 -6.922 1.00 79.00 115 ARG A C 1
ATOM 943 O O . ARG A 1 115 ? 24.353 -4.875 -5.970 1.00 79.00 115 ARG A O 1
ATOM 950 N N . MET A 1 116 ? 23.749 -5.684 -7.973 1.00 74.19 116 MET A N 1
ATOM 951 C CA . MET A 1 116 ? 24.818 -6.683 -8.040 1.00 74.19 116 MET A CA 1
ATOM 952 C C . MET A 1 116 ? 26.215 -6.086 -8.250 1.00 74.19 116 MET A C 1
ATOM 954 O O . MET A 1 116 ? 27.191 -6.789 -8.010 1.00 74.19 116 MET A O 1
ATOM 958 N N . GLU A 1 117 ? 26.333 -4.844 -8.727 1.00 65.25 117 GLU A N 1
ATOM 959 C CA . GLU A 1 117 ? 27.596 -4.362 -9.304 1.00 65.25 117 GLU A CA 1
ATOM 960 C C . GLU A 1 117 ? 28.352 -3.333 -8.451 1.00 65.25 117 GLU A C 1
ATOM 962 O O . GLU A 1 117 ? 29.556 -3.191 -8.634 1.00 65.25 117 GLU A O 1
ATOM 967 N N . ASN A 1 118 ? 27.699 -2.628 -7.517 1.00 55.44 118 ASN A N 1
ATOM 968 C CA . ASN A 1 118 ? 28.226 -1.319 -7.105 1.00 55.44 118 ASN A CA 1
ATOM 969 C C . ASN A 1 118 ? 28.419 -1.034 -5.609 1.00 55.44 118 ASN A C 1
ATOM 971 O O . ASN A 1 118 ? 28.713 0.115 -5.287 1.00 55.44 118 ASN A O 1
ATOM 975 N N . ASP A 1 119 ? 28.195 -1.974 -4.680 1.00 56.62 119 ASP A N 1
ATOM 976 C CA . ASP A 1 119 ? 28.082 -1.664 -3.229 1.00 56.62 119 ASP A CA 1
ATOM 977 C C . ASP A 1 119 ? 27.121 -0.478 -2.930 1.00 56.62 119 ASP A C 1
ATOM 979 O O . ASP A 1 119 ? 27.048 0.049 -1.818 1.00 56.62 119 ASP A O 1
ATOM 983 N N . MET A 1 120 ? 26.343 -0.044 -3.932 1.00 61.00 120 MET A N 1
ATOM 984 C CA . MET A 1 120 ? 25.381 1.033 -3.827 1.00 61.00 120 MET A CA 1
ATOM 985 C C . MET A 1 120 ? 24.184 0.479 -3.079 1.00 61.00 120 MET A C 1
ATOM 987 O O . MET A 1 120 ? 23.549 -0.487 -3.505 1.00 61.00 120 MET A O 1
ATOM 991 N N . LEU A 1 121 ? 23.847 1.150 -1.983 1.00 65.25 121 LEU A N 1
ATOM 992 C CA . LEU A 1 121 ? 22.605 0.961 -1.246 1.00 65.25 121 LEU A CA 1
ATOM 993 C C . LEU A 1 121 ? 21.425 1.436 -2.108 1.00 65.25 121 LEU A C 1
ATOM 995 O O . LEU A 1 121 ? 20.862 2.506 -1.885 1.00 65.25 121 LEU A O 1
ATOM 999 N N . ILE A 1 122 ? 21.071 0.655 -3.129 1.00 71.00 122 ILE A N 1
ATOM 1000 C CA . ILE A 1 122 ? 19.826 0.831 -3.870 1.00 71.00 122 ILE A CA 1
ATOM 1001 C C . ILE A 1 122 ? 18.720 0.247 -2.992 1.00 71.00 122 ILE A C 1
ATOM 1003 O O . ILE A 1 122 ? 18.743 -0.961 -2.729 1.00 71.00 122 ILE A O 1
ATOM 1007 N N . PRO A 1 123 ? 17.768 1.069 -2.521 1.00 70.19 123 PRO A N 1
ATOM 1008 C CA . PRO A 1 123 ? 16.712 0.586 -1.651 1.00 70.19 123 PRO A CA 1
ATOM 1009 C C . PRO A 1 123 ? 15.858 -0.453 -2.378 1.00 70.19 123 PRO A C 1
ATOM 1011 O O . PRO A 1 123 ? 15.613 -0.358 -3.584 1.00 70.19 123 PRO A O 1
ATOM 1014 N N . GLU A 1 124 ? 15.400 -1.457 -1.637 1.00 80.12 124 GLU A N 1
ATOM 1015 C CA . GLU A 1 124 ? 14.381 -2.367 -2.139 1.00 80.12 124 GLU A CA 1
ATOM 1016 C C . GLU A 1 124 ? 13.091 -1.572 -2.365 1.00 80.12 124 GLU A C 1
ATOM 1018 O O . GLU A 1 124 ? 12.648 -0.837 -1.484 1.00 80.12 124 GLU A O 1
ATOM 1023 N N . LEU A 1 125 ? 12.522 -1.656 -3.569 1.00 85.00 125 LEU A N 1
ATOM 1024 C CA . LEU A 1 125 ? 11.276 -0.962 -3.873 1.00 85.00 125 LEU A CA 1
ATOM 1025 C C . LEU A 1 125 ? 10.076 -1.825 -3.531 1.00 85.00 125 LEU A C 1
ATOM 1027 O O . LEU A 1 125 ? 10.064 -3.040 -3.737 1.00 85.00 125 LEU A O 1
ATOM 1031 N N . VAL A 1 126 ? 9.025 -1.149 -3.091 1.00 88.12 126 VAL A N 1
ATOM 1032 C CA . VAL A 1 126 ? 7.749 -1.768 -2.774 1.00 88.12 126 VAL A CA 1
ATOM 1033 C C . VAL A 1 126 ? 6.758 -1.535 -3.909 1.00 88.12 126 VAL A C 1
ATOM 1035 O O . VAL A 1 126 ? 6.444 -0.402 -4.266 1.00 88.12 126 VAL A O 1
ATOM 1038 N N . PHE A 1 127 ? 6.218 -2.628 -4.449 1.00 88.81 127 PHE A N 1
ATOM 1039 C CA . PHE A 1 127 ? 5.240 -2.594 -5.537 1.00 88.81 127 PHE A CA 1
ATOM 1040 C C . PHE A 1 127 ? 3.823 -2.886 -5.053 1.00 88.81 127 PHE A C 1
ATOM 1042 O O . PHE A 1 127 ? 3.483 -4.023 -4.716 1.00 88.81 127 PHE A O 1
ATOM 1049 N N . TRP A 1 128 ? 2.960 -1.882 -5.052 1.00 90.25 128 TRP A N 1
ATOM 1050 C CA . TRP A 1 128 ? 1.582 -2.049 -4.606 1.00 90.25 128 TRP A CA 1
ATOM 1051 C C . TRP A 1 128 ? 0.683 -2.570 -5.724 1.00 90.25 128 TRP A C 1
ATOM 1053 O O . TRP A 1 128 ? 0.871 -2.252 -6.896 1.00 90.25 128 TRP A O 1
ATOM 1063 N N . ARG A 1 129 ? -0.309 -3.387 -5.357 1.00 88.69 129 ARG A N 1
ATOM 1064 C CA . ARG A 1 129 ? -1.320 -3.911 -6.282 1.00 88.69 129 ARG A CA 1
ATOM 1065 C C . ARG A 1 129 ? -2.640 -3.181 -6.035 1.00 88.69 129 ARG A C 1
ATOM 1067 O O . ARG A 1 129 ? -3.289 -3.479 -5.030 1.00 88.69 129 ARG A O 1
ATOM 1074 N N . PRO A 1 130 ? -3.070 -2.264 -6.923 1.00 87.81 130 PRO A N 1
ATOM 1075 C CA . PRO A 1 130 ? -4.267 -1.449 -6.702 1.00 87.81 130 PRO A CA 1
ATOM 1076 C C . PRO A 1 130 ? -5.519 -2.271 -6.374 1.00 87.81 130 PRO A C 1
ATOM 1078 O O . PRO A 1 130 ? -6.249 -1.955 -5.439 1.00 87.81 130 PRO A O 1
ATOM 1081 N N . ARG A 1 131 ? -5.712 -3.399 -7.066 1.00 88.31 131 ARG A N 1
ATOM 1082 C CA . ARG A 1 131 ? -6.841 -4.310 -6.838 1.00 88.31 131 ARG A CA 1
ATOM 1083 C C . ARG A 1 131 ? -6.874 -4.903 -5.425 1.00 88.31 131 ARG A C 1
ATOM 1085 O O . ARG A 1 131 ? -7.940 -5.084 -4.840 1.00 88.31 131 ARG A O 1
ATOM 1092 N N . GLU A 1 132 ? -5.709 -5.231 -4.873 1.00 91.94 132 GLU A N 1
ATOM 1093 C CA . GLU A 1 132 ? -5.590 -5.767 -3.515 1.00 91.94 132 GLU A CA 1
ATOM 1094 C C . GLU A 1 132 ? -5.881 -4.684 -2.472 1.00 91.94 132 GLU A C 1
ATOM 1096 O O . GLU A 1 132 ? -6.648 -4.915 -1.536 1.00 91.94 132 GLU A O 1
ATOM 1101 N N . LEU A 1 133 ? -5.354 -3.478 -2.694 1.00 92.94 133 LEU A N 1
ATOM 1102 C CA . LEU A 1 133 ? -5.643 -2.308 -1.871 1.00 92.94 133 LEU A CA 1
ATOM 1103 C C . LEU A 1 133 ? -7.145 -1.990 -1.853 1.00 92.94 133 LEU A C 1
ATOM 1105 O O . LEU A 1 133 ? -7.721 -1.840 -0.779 1.00 92.94 133 LEU A O 1
ATOM 1109 N N . MET A 1 134 ? -7.813 -1.993 -3.010 1.00 91.25 134 MET A N 1
ATOM 1110 C CA . MET A 1 134 ? -9.263 -1.768 -3.095 1.00 91.25 134 MET A CA 1
ATOM 1111 C C . MET A 1 134 ? -10.077 -2.861 -2.395 1.00 91.25 134 MET A C 1
ATOM 1113 O O . MET A 1 134 ? -11.065 -2.566 -1.716 1.00 91.25 134 MET A O 1
ATOM 1117 N N . LYS A 1 135 ? -9.651 -4.126 -2.490 1.00 92.94 135 LYS A N 1
ATOM 1118 C CA . LYS A 1 135 ? -10.270 -5.226 -1.736 1.00 92.94 135 LYS A CA 1
ATOM 1119 C C . LYS A 1 135 ? -10.163 -4.991 -0.226 1.00 92.94 135 LYS A C 1
ATOM 1121 O O . LYS A 1 135 ? -11.148 -5.175 0.491 1.00 92.94 135 LYS A O 1
ATOM 1126 N N . ASN A 1 136 ? -8.993 -4.573 0.252 1.00 95.25 136 ASN A N 1
ATOM 1127 C CA . ASN A 1 136 ? -8.761 -4.263 1.663 1.00 95.25 136 ASN A CA 1
ATOM 1128 C C . ASN A 1 136 ? -9.576 -3.042 2.116 1.00 95.25 136 ASN A C 1
ATOM 1130 O O . ASN A 1 136 ? -10.231 -3.096 3.155 1.00 95.25 136 ASN A O 1
ATOM 1134 N N . TRP A 1 137 ? -9.645 -1.992 1.296 1.00 93.94 137 TRP A N 1
ATOM 1135 C CA . TRP A 1 137 ? -10.486 -0.820 1.543 1.00 93.94 137 TRP A CA 1
ATOM 1136 C C . TRP A 1 137 ? -11.967 -1.188 1.700 1.00 93.94 137 TRP A C 1
ATOM 1138 O O . TRP A 1 137 ? -12.641 -0.721 2.623 1.00 93.94 137 TRP A O 1
ATOM 1148 N N . GLY A 1 138 ? -12.479 -2.073 0.838 1.00 91.69 138 GLY A N 1
ATOM 1149 C CA . GLY A 1 138 ? -13.857 -2.563 0.916 1.00 91.69 138 GLY A CA 1
ATOM 1150 C C . GLY A 1 138 ? -14.130 -3.344 2.204 1.00 91.69 138 GLY A C 1
ATOM 1151 O O . GLY A 1 138 ? -15.153 -3.126 2.854 1.00 91.69 138 GLY A O 1
ATOM 1152 N N . LYS A 1 139 ? -13.188 -4.199 2.625 1.00 92.94 139 LYS A N 1
ATOM 1153 C CA . LYS A 1 139 ? -13.280 -4.925 3.902 1.00 92.94 139 LYS A CA 1
ATOM 1154 C C . LYS A 1 139 ? -13.318 -3.979 5.103 1.00 92.94 139 LYS A C 1
ATOM 1156 O O . LYS A 1 139 ? -14.179 -4.143 5.958 1.00 92.94 139 LYS A O 1
ATOM 1161 N N . LEU A 1 140 ? -12.444 -2.973 5.144 1.00 93.38 140 LEU A N 1
ATOM 1162 C CA . LEU A 1 140 ? -12.430 -1.963 6.213 1.00 93.38 140 LEU A CA 1
ATOM 1163 C C . LEU A 1 140 ? -13.742 -1.161 6.248 1.00 93.38 140 LEU A C 1
ATOM 1165 O O . LEU A 1 140 ? -14.276 -0.863 7.314 1.00 93.38 140 LEU A O 1
ATOM 1169 N N . SER A 1 141 ? -14.311 -0.864 5.077 1.00 91.25 141 SER A N 1
ATOM 1170 C CA . SER A 1 141 ? -15.579 -0.132 4.950 1.00 91.25 141 SER A CA 1
ATOM 1171 C C . SER A 1 141 ? -16.767 -0.868 5.579 1.00 91.25 141 SER A C 1
ATOM 1173 O O . SER A 1 141 ? -17.658 -0.209 6.119 1.00 91.25 141 SER A O 1
ATOM 1175 N N . LYS A 1 142 ? -16.770 -2.212 5.564 1.00 90.25 142 LYS A N 1
ATOM 1176 C CA . LYS A 1 142 ? -17.821 -3.048 6.183 1.00 90.25 142 LYS A CA 1
ATOM 1177 C C . LYS A 1 142 ? -18.058 -2.667 7.647 1.00 90.25 142 LYS A C 1
ATOM 1179 O O . LYS A 1 142 ? -19.201 -2.636 8.089 1.00 90.25 142 LYS A O 1
ATOM 1184 N N . TYR A 1 143 ? -16.992 -2.350 8.375 1.00 88.56 143 TYR A N 1
ATOM 1185 C CA . TYR A 1 143 ? -17.050 -2.065 9.807 1.00 88.56 143 TYR A CA 1
ATOM 1186 C C . TYR A 1 143 ? -17.352 -0.603 10.145 1.00 88.56 143 TYR A C 1
ATOM 1188 O O . TYR A 1 143 ? -17.700 -0.293 11.280 1.00 88.56 143 TYR A O 1
ATOM 1196 N N . LEU A 1 144 ? -17.252 0.302 9.168 1.00 87.38 144 LEU A N 1
ATOM 1197 C CA . LEU A 1 144 ? -17.517 1.731 9.360 1.00 87.38 144 LEU A CA 1
ATOM 1198 C C . LEU A 1 144 ? -18.942 2.137 8.988 1.00 87.38 144 LEU A C 1
ATOM 1200 O O . LEU A 1 144 ? -19.444 3.136 9.489 1.00 87.38 144 LEU A O 1
ATOM 1204 N N . HIS A 1 145 ? -19.593 1.376 8.110 1.00 80.12 145 HIS A N 1
ATOM 1205 C CA . HIS A 1 145 ? -20.935 1.677 7.601 1.00 80.12 145 HIS A CA 1
ATOM 1206 C C . HIS A 1 145 ? -22.000 0.717 8.136 1.00 80.12 145 HIS A C 1
ATOM 1208 O O . HIS A 1 145 ? -22.998 0.447 7.471 1.00 80.12 145 HIS A O 1
ATOM 1214 N N . TRP A 1 146 ? -21.773 0.152 9.316 1.00 72.62 146 TRP A N 1
ATOM 1215 C CA . TRP A 1 146 ? -22.677 -0.830 9.890 1.00 72.62 146 TRP A CA 1
ATOM 1216 C C . TRP A 1 146 ? -23.825 -0.144 10.661 1.00 72.62 146 TRP A C 1
ATOM 1218 O O . TRP A 1 146 ? -23.624 0.855 11.349 1.00 72.62 146 TRP A O 1
ATOM 1228 N N . PHE A 1 147 ? -25.040 -0.688 10.525 1.00 64.06 147 PHE A N 1
ATOM 1229 C CA . PHE A 1 147 ? -26.283 -0.173 11.126 1.00 64.06 147 PHE A CA 1
ATOM 1230 C C . PHE A 1 147 ? -27.041 -1.280 11.889 1.00 64.06 147 PHE A C 1
ATOM 1232 O O . PHE A 1 147 ? -28.265 -1.370 11.818 1.00 64.06 147 PHE A O 1
ATOM 1239 N N . GLY A 1 148 ? -26.310 -2.186 12.545 1.00 76.19 148 GLY A N 1
ATOM 1240 C CA . GLY A 1 148 ? -26.880 -3.342 13.246 1.00 76.19 148 GLY A CA 1
ATOM 1241 C C . GLY A 1 148 ? -27.284 -3.044 14.692 1.00 76.19 148 GLY A C 1
ATOM 1242 O O . GLY A 1 148 ? -26.942 -2.002 15.255 1.00 76.19 148 GLY A O 1
ATOM 1243 N N . ALA A 1 149 ? -27.988 -3.986 15.321 1.00 86.50 149 ALA A N 1
ATOM 1244 C CA . ALA A 1 149 ? -28.283 -3.906 16.746 1.00 86.50 149 ALA A CA 1
ATOM 1245 C C . ALA A 1 149 ? -27.002 -4.121 17.574 1.00 86.50 149 ALA A C 1
ATOM 1247 O O . ALA A 1 149 ? -26.148 -4.942 17.230 1.00 86.50 149 ALA A O 1
ATOM 1248 N N . ARG A 1 150 ? -26.856 -3.386 18.684 1.00 88.12 150 ARG A N 1
ATOM 1249 C CA . ARG A 1 150 ? -25.635 -3.405 19.516 1.00 88.12 150 ARG A CA 1
ATOM 1250 C C . ARG A 1 150 ? -25.269 -4.796 20.037 1.00 88.12 150 ARG A C 1
ATOM 1252 O O . ARG A 1 150 ? -24.095 -5.149 20.070 1.00 88.12 150 ARG A O 1
ATOM 1259 N N . ASN A 1 151 ? -26.272 -5.591 20.396 1.00 91.38 151 ASN A N 1
ATOM 1260 C CA . ASN A 1 151 ? -26.119 -6.958 20.897 1.00 91.38 151 ASN A CA 1
ATOM 1261 C C . ASN A 1 151 ? -25.590 -7.948 19.849 1.00 91.38 151 ASN A C 1
ATOM 1263 O O . ASN A 1 151 ? -25.160 -9.033 20.217 1.00 91.38 151 ASN A O 1
ATOM 1267 N N . GLU A 1 152 ? -25.623 -7.601 18.565 1.00 88.69 152 GLU A N 1
ATOM 1268 C CA . GLU A 1 152 ? -25.063 -8.430 17.493 1.00 88.69 152 GLU A CA 1
ATOM 1269 C C . GLU A 1 152 ? -23.614 -8.038 17.167 1.00 88.69 152 GLU A C 1
ATOM 1271 O O . GLU A 1 152 ? -22.970 -8.701 16.357 1.00 88.69 152 GLU A O 1
ATOM 1276 N N . THR A 1 153 ? -23.097 -6.970 17.787 1.00 89.44 153 THR A N 1
ATOM 1277 C CA . THR A 1 153 ? -21.932 -6.220 17.292 1.00 89.44 153 THR A CA 1
ATOM 1278 C C . THR A 1 153 ? -21.069 -5.603 18.395 1.00 89.44 153 THR A C 1
ATOM 1280 O O . THR A 1 153 ? -20.207 -6.289 18.921 1.00 89.44 153 THR A O 1
ATOM 1283 N N . THR A 1 154 ? -21.254 -4.332 18.777 1.00 88.75 154 THR A N 1
ATOM 1284 C CA . THR A 1 154 ? -20.388 -3.639 19.753 1.00 88.75 154 THR A CA 1
ATOM 1285 C C . THR A 1 154 ? -20.423 -4.270 21.133 1.00 88.75 154 THR A C 1
ATOM 1287 O O . THR A 1 154 ? -19.452 -4.160 21.873 1.00 88.75 154 THR A O 1
ATOM 1290 N N . ASP A 1 155 ? -21.549 -4.897 21.474 1.00 91.06 155 ASP A N 1
ATOM 1291 C CA . ASP A 1 155 ? -21.739 -5.613 22.732 1.00 91.06 155 ASP A CA 1
ATOM 1292 C C . ASP A 1 155 ? -21.521 -7.135 22.545 1.00 91.06 155 ASP A C 1
ATOM 1294 O O . ASP A 1 155 ? -21.623 -7.892 23.507 1.00 91.06 155 ASP A O 1
ATOM 1298 N N . ASN A 1 156 ? -21.210 -7.589 21.322 1.00 93.19 156 ASN A N 1
ATOM 1299 C CA . ASN A 1 156 ? -20.893 -8.975 20.981 1.00 93.19 156 ASN A CA 1
ATOM 1300 C C . ASN A 1 156 ? -19.372 -9.157 20.849 1.00 93.19 156 ASN A C 1
ATOM 1302 O O . ASN A 1 156 ? -18.757 -8.668 19.900 1.00 93.19 156 ASN A O 1
ATOM 1306 N N . SER A 1 157 ? -18.766 -9.903 21.774 1.00 94.69 157 SER A N 1
ATOM 1307 C CA . SER A 1 157 ? -17.321 -10.165 21.769 1.00 94.69 157 SER A CA 1
ATOM 1308 C C . SER A 1 157 ? -16.838 -10.826 20.484 1.00 94.69 157 SER A C 1
ATOM 1310 O O . SER A 1 157 ? -15.811 -10.419 19.954 1.00 94.69 157 SER A O 1
ATOM 1312 N N . ASP A 1 158 ? -17.599 -11.774 19.936 1.00 95.62 158 ASP A N 1
ATOM 1313 C CA . ASP A 1 158 ? -17.189 -12.525 18.745 1.00 95.62 158 ASP A CA 1
ATOM 1314 C C . ASP A 1 158 ? -17.098 -11.603 17.526 1.00 95.62 158 ASP A C 1
ATOM 1316 O O . ASP A 1 158 ? -16.195 -11.723 16.697 1.00 95.62 158 ASP A O 1
ATOM 1320 N N . TRP A 1 159 ? -18.012 -10.634 17.438 1.00 93.88 159 TRP A N 1
ATOM 1321 C CA . TRP A 1 159 ? -17.989 -9.628 16.382 1.00 93.88 159 TRP A CA 1
ATOM 1322 C C . TRP A 1 159 ? -16.806 -8.670 16.538 1.00 93.88 159 TRP A C 1
ATOM 1324 O O . TRP A 1 159 ? -16.156 -8.328 15.549 1.00 93.88 159 TRP A O 1
ATOM 1334 N N . VAL A 1 160 ? -16.512 -8.239 17.769 1.00 94.75 160 VAL A N 1
ATOM 1335 C CA . VAL A 1 160 ? -15.367 -7.364 18.057 1.00 94.75 160 VAL A CA 1
ATOM 1336 C C . VAL A 1 160 ? -14.048 -8.077 17.749 1.00 94.75 160 VAL A C 1
ATOM 1338 O O . VAL A 1 160 ? -13.167 -7.473 17.136 1.00 94.75 160 VAL A O 1
ATOM 1341 N N . ASP A 1 161 ? -13.934 -9.357 18.095 1.00 96.00 161 ASP A N 1
ATOM 1342 C CA . ASP A 1 161 ? -12.761 -10.181 17.801 1.00 96.00 161 ASP A CA 1
ATOM 1343 C C . ASP A 1 161 ? -12.608 -10.412 16.288 1.00 96.00 161 ASP A C 1
ATOM 1345 O O . ASP A 1 161 ? -11.510 -10.260 15.746 1.00 96.00 161 ASP A O 1
ATOM 1349 N N . GLU A 1 162 ? -13.698 -10.702 15.563 1.00 95.38 162 GLU A N 1
ATOM 1350 C CA . GLU A 1 162 ? -13.685 -10.775 14.092 1.00 95.38 162 GLU A CA 1
ATOM 1351 C C . GLU A 1 162 ? -13.218 -9.444 13.485 1.00 95.38 162 GLU A C 1
ATOM 1353 O O . GLU A 1 162 ? -12.380 -9.427 12.578 1.00 95.38 162 GLU A O 1
ATOM 1358 N N . TYR A 1 163 ? -13.746 -8.323 13.981 1.00 95.06 163 TYR A N 1
ATOM 1359 C CA . TYR A 1 163 ? -13.386 -6.992 13.508 1.00 95.06 163 TYR A CA 1
ATOM 1360 C C . TYR A 1 163 ? -11.895 -6.706 13.731 1.00 95.06 163 TYR A C 1
ATOM 1362 O O . TYR A 1 163 ? -11.186 -6.327 12.793 1.00 95.06 163 TYR A O 1
ATOM 1370 N N . GLN A 1 164 ? -11.400 -6.953 14.942 1.00 97.00 164 GLN A N 1
ATOM 1371 C CA . GLN A 1 164 ? -9.999 -6.764 15.299 1.00 97.00 164 GLN A CA 1
ATOM 1372 C C . GLN A 1 164 ? -9.070 -7.615 14.428 1.00 97.00 164 GLN A C 1
ATOM 1374 O O . GLN A 1 164 ? -8.094 -7.092 13.885 1.00 97.00 164 GLN A O 1
ATOM 1379 N N . ASN A 1 165 ? -9.377 -8.903 14.264 1.00 97.31 165 ASN A N 1
ATOM 1380 C CA . ASN A 1 165 ? -8.565 -9.818 13.464 1.00 97.31 165 ASN A CA 1
ATOM 1381 C C . ASN A 1 165 ? -8.535 -9.395 11.991 1.00 97.31 165 ASN A C 1
ATOM 1383 O O . ASN A 1 165 ? -7.463 -9.304 11.399 1.00 97.31 165 ASN A O 1
ATOM 1387 N N . ASN A 1 166 ? -9.683 -9.023 11.419 1.00 96.12 166 ASN A N 1
ATOM 1388 C CA . ASN A 1 166 ? -9.740 -8.585 10.027 1.00 96.12 166 ASN A CA 1
ATOM 1389 C C . ASN A 1 166 ? -8.994 -7.270 9.775 1.00 96.12 166 ASN A C 1
ATOM 1391 O O . ASN A 1 166 ? -8.363 -7.133 8.725 1.00 96.12 166 ASN A O 1
ATOM 1395 N N . ILE A 1 167 ? -9.039 -6.303 10.700 1.00 96.69 167 ILE A N 1
ATOM 1396 C CA . ILE A 1 167 ? -8.202 -5.101 10.578 1.00 96.69 167 ILE A CA 1
ATOM 1397 C C . ILE A 1 167 ? -6.724 -5.478 10.675 1.00 96.69 167 ILE A C 1
ATOM 1399 O O . ILE A 1 167 ? -5.931 -5.015 9.856 1.00 96.69 167 ILE A O 1
ATOM 1403 N N . ARG A 1 168 ? -6.343 -6.309 11.653 1.00 98.00 168 ARG A N 1
ATOM 1404 C CA . ARG A 1 168 ? -4.950 -6.724 11.875 1.00 98.00 168 ARG A CA 1
ATOM 1405 C C . ARG A 1 168 ? -4.351 -7.380 10.632 1.00 98.00 168 ARG A C 1
ATOM 1407 O O . ARG A 1 168 ? -3.268 -6.979 10.206 1.00 98.00 168 ARG A O 1
ATOM 1414 N N . ASP A 1 169 ? -5.085 -8.309 10.028 1.00 97.56 169 ASP A N 1
ATOM 1415 C CA . ASP A 1 169 ? -4.685 -9.041 8.820 1.00 97.56 169 ASP A CA 1
ATOM 1416 C C . ASP A 1 169 ? -4.522 -8.135 7.591 1.00 97.56 169 ASP A C 1
ATOM 1418 O O . ASP A 1 169 ? -3.843 -8.496 6.632 1.00 97.56 169 ASP A O 1
ATOM 1422 N N . ILE A 1 170 ? -5.142 -6.954 7.599 1.00 97.44 170 ILE A N 1
ATOM 1423 C CA . ILE A 1 170 ? -4.980 -5.945 6.549 1.00 97.44 170 ILE A CA 1
ATOM 1424 C C . ILE A 1 170 ? -3.816 -5.008 6.879 1.00 97.44 170 ILE A C 1
ATOM 1426 O O . ILE A 1 170 ? -2.979 -4.734 6.021 1.00 97.44 170 ILE A O 1
ATOM 1430 N N . LEU A 1 171 ? -3.777 -4.488 8.105 1.00 96.81 171 LEU A N 1
ATOM 1431 C CA . LEU A 1 171 ? -2.884 -3.402 8.486 1.00 96.81 171 LEU A CA 1
ATOM 1432 C C . LEU A 1 171 ? -1.437 -3.838 8.656 1.00 96.81 171 LEU A C 1
ATOM 1434 O O . LEU A 1 171 ? -0.550 -3.159 8.142 1.00 96.81 171 LEU A O 1
ATOM 1438 N N . LEU A 1 172 ? -1.187 -4.939 9.370 1.00 96.38 172 LEU A N 1
ATOM 1439 C CA . LEU A 1 172 ? 0.185 -5.338 9.683 1.00 96.38 172 LEU A CA 1
ATOM 1440 C C . LEU A 1 172 ? 0.993 -5.666 8.421 1.00 96.38 172 LEU A C 1
ATOM 1442 O O . LEU A 1 172 ? 2.086 -5.116 8.293 1.00 96.38 172 LEU A O 1
ATOM 1446 N N . PRO A 1 173 ? 0.466 -6.423 7.434 1.00 95.88 173 PRO A N 1
ATOM 1447 C CA . PRO A 1 173 ? 1.208 -6.672 6.201 1.00 95.88 173 PRO A CA 1
ATOM 1448 C C . PRO A 1 173 ? 1.491 -5.398 5.399 1.00 95.88 173 PRO A C 1
ATOM 1450 O O . PRO A 1 173 ? 2.566 -5.262 4.820 1.00 95.88 173 PRO A O 1
ATOM 1453 N N . ILE A 1 174 ? 0.549 -4.445 5.362 1.00 95.12 174 ILE A N 1
ATOM 1454 C CA . ILE A 1 174 ? 0.775 -3.162 4.682 1.00 95.12 174 ILE A CA 1
ATOM 1455 C C . ILE A 1 174 ? 1.869 -2.372 5.403 1.00 95.12 174 ILE A C 1
ATOM 1457 O O . ILE A 1 174 ? 2.791 -1.885 4.755 1.00 95.12 174 ILE A O 1
ATOM 1461 N N . TRP A 1 175 ? 1.804 -2.273 6.730 1.00 94.56 175 TRP A N 1
ATOM 1462 C CA . TRP A 1 175 ? 2.782 -1.537 7.525 1.00 94.56 175 TRP A CA 1
ATOM 1463 C C . TRP A 1 175 ? 4.191 -2.133 7.434 1.00 94.56 175 TRP A C 1
ATOM 1465 O O . TRP A 1 175 ? 5.154 -1.403 7.194 1.00 94.56 175 TRP A O 1
ATOM 1475 N N . GLU A 1 176 ? 4.321 -3.454 7.574 1.00 92.31 176 GLU A N 1
ATOM 1476 C CA . GLU A 1 176 ? 5.595 -4.167 7.413 1.00 92.31 176 GLU A CA 1
ATOM 1477 C C . GLU A 1 176 ? 6.198 -3.907 6.035 1.00 92.31 176 GLU A C 1
ATOM 1479 O O . GLU A 1 176 ? 7.383 -3.600 5.911 1.00 92.31 176 GLU A O 1
ATOM 1484 N N . ARG A 1 177 ? 5.360 -3.954 4.999 1.00 91.19 177 ARG A N 1
ATOM 1485 C CA . ARG A 1 177 ? 5.789 -3.717 3.628 1.00 91.19 177 ARG A CA 1
ATOM 1486 C C . ARG A 1 177 ? 6.162 -2.257 3.374 1.00 91.19 177 ARG A C 1
ATOM 1488 O O . ARG A 1 177 ? 7.164 -2.003 2.728 1.00 91.19 177 ARG A O 1
ATOM 1495 N N . MET A 1 178 ? 5.420 -1.286 3.903 1.00 88.44 178 MET A N 1
ATOM 1496 C CA . MET A 1 178 ? 5.828 0.128 3.859 1.00 88.44 178 MET A CA 1
ATOM 1497 C C . MET A 1 178 ? 7.162 0.362 4.565 1.00 88.44 178 MET A C 1
ATOM 1499 O O . MET A 1 178 ? 7.951 1.210 4.158 1.00 88.44 178 MET A O 1
ATOM 1503 N N . SER A 1 179 ? 7.417 -0.413 5.615 1.00 85.19 179 SER A N 1
ATOM 1504 C CA . SER A 1 179 ? 8.634 -0.320 6.409 1.00 85.19 179 SER A CA 1
ATOM 1505 C C . SER A 1 179 ? 9.856 -0.941 5.730 1.00 85.19 179 SER A C 1
ATOM 1507 O O . SER A 1 179 ? 10.977 -0.653 6.147 1.00 85.19 179 SER A O 1
ATOM 1509 N N . SER A 1 180 ? 9.671 -1.774 4.697 1.00 85.75 180 SER A N 1
ATOM 1510 C CA . SER A 1 180 ? 10.775 -2.440 3.996 1.00 85.75 180 SER A CA 1
ATOM 1511 C C . SER A 1 180 ? 11.417 -1.579 2.906 1.00 85.75 180 SER A C 1
ATOM 1513 O O . SER A 1 180 ? 12.550 -1.846 2.513 1.00 85.75 180 SER A O 1
ATOM 1515 N N . GLY A 1 181 ? 10.728 -0.548 2.410 1.00 83.81 181 GLY A N 1
ATOM 1516 C CA . GLY A 1 181 ? 11.280 0.338 1.390 1.00 83.81 181 GLY A CA 1
ATOM 1517 C C . GLY A 1 181 ? 10.261 1.299 0.781 1.00 83.81 181 GLY A C 1
ATOM 1518 O O . GLY A 1 181 ? 9.057 1.166 1.006 1.00 83.81 181 GLY A O 1
ATOM 1519 N N . PRO A 1 182 ? 10.722 2.295 0.008 1.00 83.75 182 PRO A N 1
ATOM 1520 C CA . PRO A 1 182 ? 9.831 3.255 -0.623 1.00 83.75 182 PRO A CA 1
ATOM 1521 C C . PRO A 1 182 ? 9.059 2.618 -1.792 1.00 83.75 182 PRO A C 1
ATOM 1523 O O . PRO A 1 182 ? 9.556 1.690 -2.446 1.00 83.75 182 PRO A O 1
ATOM 1526 N N . PRO A 1 183 ? 7.869 3.144 -2.130 1.00 84.50 183 PRO A N 1
ATOM 1527 C CA . PRO A 1 183 ? 7.292 2.892 -3.438 1.00 84.50 183 PRO A CA 1
ATOM 1528 C C . PRO A 1 183 ? 8.149 3.564 -4.516 1.00 84.50 183 PRO A C 1
ATOM 1530 O O . PRO A 1 183 ? 8.770 4.603 -4.287 1.00 84.50 183 PRO A O 1
ATOM 1533 N N . GLY A 1 184 ? 8.169 2.985 -5.711 1.00 83.06 184 GLY A N 1
ATOM 1534 C CA . GLY A 1 184 ? 8.835 3.612 -6.844 1.00 83.06 184 GLY A CA 1
ATOM 1535 C C . GLY A 1 184 ? 8.654 2.836 -8.138 1.00 83.06 184 GLY A C 1
ATOM 1536 O O . GLY A 1 184 ? 8.400 1.630 -8.138 1.00 83.06 184 GLY A O 1
ATOM 1537 N N . LEU A 1 185 ? 8.804 3.551 -9.247 1.00 83.69 185 LEU A N 1
ATOM 1538 C CA . LEU A 1 185 ? 8.794 3.004 -10.596 1.00 83.69 185 LEU A CA 1
ATOM 1539 C C . LEU A 1 185 ? 9.917 3.630 -11.409 1.00 83.69 185 LEU A C 1
ATOM 1541 O O . LEU A 1 185 ? 10.244 4.806 -11.239 1.00 83.69 185 LEU A O 1
ATOM 1545 N N . PHE A 1 186 ? 10.484 2.857 -12.331 1.00 81.38 186 PHE A N 1
ATOM 1546 C CA . PHE A 1 186 ? 11.393 3.410 -13.321 1.00 81.38 186 PHE A CA 1
ATOM 1547 C C . PHE A 1 186 ? 10.583 3.874 -14.529 1.00 81.38 186 PHE A C 1
ATOM 1549 O O . PHE A 1 186 ? 10.295 3.092 -15.431 1.00 81.38 186 PHE A O 1
ATOM 1556 N N . HIS A 1 187 ? 10.139 5.132 -14.504 1.00 81.75 187 HIS A N 1
ATOM 1557 C CA . HIS A 1 187 ? 9.231 5.659 -15.520 1.00 81.75 187 HIS A CA 1
ATOM 1558 C C . HIS A 1 187 ? 9.876 5.622 -16.925 1.00 81.75 187 HIS A C 1
ATOM 1560 O O . HIS A 1 187 ? 11.029 6.039 -17.064 1.00 81.75 187 HIS A O 1
ATOM 1566 N N . PRO A 1 188 ? 9.163 5.183 -17.985 1.00 82.88 188 PRO A N 1
ATOM 1567 C CA . PRO A 1 188 ? 9.724 5.058 -19.336 1.00 82.88 188 PRO A CA 1
ATOM 1568 C C . PRO A 1 188 ? 10.366 6.337 -19.884 1.00 82.88 188 PRO A C 1
ATOM 1570 O O . PRO A 1 188 ? 11.376 6.272 -20.585 1.00 82.88 188 PRO A O 1
ATOM 1573 N N . ASP A 1 189 ? 9.815 7.501 -19.530 1.00 81.56 189 ASP A N 1
ATOM 1574 C CA . ASP A 1 189 ? 10.338 8.803 -19.969 1.00 81.56 189 ASP A CA 1
ATOM 1575 C C . ASP A 1 189 ? 11.720 9.117 -19.365 1.00 81.56 189 ASP A C 1
ATOM 1577 O O . ASP A 1 189 ? 12.507 9.828 -19.991 1.00 81.56 189 ASP A O 1
ATOM 1581 N N . ASN A 1 190 ? 12.044 8.514 -18.216 1.00 80.50 190 ASN A N 1
ATOM 1582 C CA . ASN A 1 190 ? 13.318 8.664 -17.509 1.00 80.50 190 ASN A CA 1
ATOM 1583 C C . ASN A 1 190 ? 14.334 7.567 -17.887 1.00 80.50 190 ASN A C 1
ATOM 1585 O O . ASN A 1 190 ? 15.488 7.624 -17.467 1.00 80.50 190 ASN A O 1
ATOM 1589 N N . MET A 1 191 ? 13.925 6.565 -18.676 1.00 85.94 191 MET A N 1
ATOM 1590 C CA . MET A 1 191 ? 14.819 5.508 -19.151 1.00 85.94 191 MET A CA 1
ATOM 1591 C C . MET A 1 191 ? 15.758 6.033 -20.237 1.00 85.94 191 MET A C 1
ATOM 1593 O O . MET A 1 191 ? 15.311 6.707 -21.173 1.00 85.94 191 MET A O 1
ATOM 1597 N N . GLU A 1 192 ? 17.028 5.631 -20.173 1.00 86.75 192 GLU A N 1
ATOM 1598 C CA . GLU A 1 192 ? 17.958 5.773 -21.295 1.00 86.75 192 GLU A CA 1
ATOM 1599 C C . GLU A 1 192 ? 17.453 5.015 -22.528 1.00 86.75 192 GLU A C 1
ATOM 1601 O O . GLU A 1 192 ? 16.729 4.024 -22.401 1.00 86.75 192 GLU A O 1
ATOM 1606 N N . SER A 1 193 ? 17.849 5.452 -23.727 1.00 89.31 193 SER A N 1
ATOM 1607 C CA . SER A 1 193 ? 17.351 4.909 -25.003 1.00 89.31 193 SER A CA 1
ATOM 1608 C C . SER A 1 193 ? 17.444 3.383 -25.079 1.00 89.31 193 SER A C 1
ATOM 1610 O O . SER A 1 193 ? 16.447 2.721 -25.347 1.00 89.31 193 SER A O 1
ATOM 1612 N N . HIS A 1 194 ? 18.600 2.809 -24.742 1.00 90.62 194 HIS A N 1
ATOM 1613 C CA . HIS A 1 194 ? 18.808 1.360 -24.783 1.00 90.62 194 HIS A CA 1
ATOM 1614 C C . HIS A 1 194 ? 17.907 0.597 -23.805 1.00 90.62 194 HIS A C 1
ATOM 1616 O O . HIS A 1 194 ? 17.419 -0.486 -24.119 1.00 90.62 194 HIS A O 1
ATOM 1622 N N . VAL A 1 195 ? 17.651 1.165 -22.627 1.00 91.44 195 VAL A N 1
ATOM 1623 C CA . VAL A 1 195 ? 16.756 0.562 -21.632 1.00 91.44 195 VAL A CA 1
ATOM 1624 C C . VAL A 1 195 ? 15.308 0.658 -22.090 1.00 91.44 195 VAL A C 1
ATOM 1626 O O . VAL A 1 195 ? 14.551 -0.303 -21.957 1.00 91.44 195 VAL A O 1
ATOM 1629 N N . ARG A 1 196 ? 14.945 1.796 -22.686 1.00 91.94 196 ARG A N 1
ATOM 1630 C CA . ARG A 1 196 ? 13.625 2.055 -23.258 1.00 91.94 196 ARG A CA 1
ATOM 1631 C C . ARG A 1 196 ? 13.303 1.113 -24.415 1.00 91.94 196 ARG A C 1
ATOM 1633 O O . ARG A 1 196 ? 12.160 0.671 -24.520 1.00 91.94 196 ARG A O 1
ATOM 1640 N N . ASP A 1 197 ? 14.285 0.769 -25.241 1.00 94.12 197 ASP A N 1
ATOM 1641 C CA . ASP A 1 197 ? 14.113 -0.197 -26.331 1.00 94.12 197 ASP A CA 1
ATOM 1642 C C . ASP A 1 197 ? 13.791 -1.594 -25.779 1.00 94.12 197 ASP A C 1
ATOM 1644 O O . ASP A 1 197 ? 12.837 -2.239 -26.219 1.00 94.12 197 ASP A O 1
ATOM 1648 N N . ILE A 1 198 ? 14.522 -2.039 -24.749 1.00 95.62 198 ILE A N 1
ATOM 1649 C CA . ILE A 1 198 ? 14.262 -3.329 -24.089 1.00 95.62 198 ILE A CA 1
ATOM 1650 C C . ILE A 1 198 ? 12.896 -3.310 -23.389 1.00 95.62 198 ILE A C 1
ATOM 1652 O O . ILE A 1 198 ? 12.142 -4.279 -23.496 1.00 95.62 198 ILE A O 1
ATOM 1656 N N . TRP A 1 199 ? 12.555 -2.211 -22.707 1.00 94.88 199 TRP A N 1
ATOM 1657 C CA . TRP A 1 199 ? 11.231 -2.013 -22.115 1.00 94.88 199 TRP A CA 1
ATOM 1658 C C . TRP A 1 199 ? 10.130 -2.119 -23.169 1.00 94.88 199 TRP A C 1
ATOM 1660 O O . TRP A 1 199 ? 9.156 -2.830 -22.950 1.00 94.88 199 TRP A O 1
ATOM 1670 N N . THR A 1 200 ? 10.291 -1.467 -24.320 1.00 95.19 200 THR A N 1
ATOM 1671 C CA . THR A 1 200 ? 9.304 -1.477 -25.409 1.00 95.19 200 THR A CA 1
ATOM 1672 C C . THR A 1 200 ? 9.088 -2.889 -25.945 1.00 95.19 200 THR A C 1
ATOM 1674 O O . THR A 1 200 ? 7.948 -3.332 -26.060 1.00 95.19 200 THR A O 1
ATOM 1677 N N . ASP A 1 201 ? 10.163 -3.638 -26.197 1.00 96.81 201 ASP A N 1
ATOM 1678 C CA . ASP A 1 201 ? 10.060 -5.031 -26.641 1.00 96.81 201 ASP A CA 1
ATOM 1679 C C . ASP A 1 201 ? 9.374 -5.930 -25.599 1.00 96.81 201 ASP A C 1
ATOM 1681 O O . ASP A 1 201 ? 8.586 -6.805 -25.965 1.00 96.81 201 ASP A O 1
ATOM 1685 N N . PHE A 1 202 ? 9.655 -5.725 -24.308 1.00 96.69 202 PHE A N 1
ATOM 1686 C CA . PHE A 1 202 ? 9.020 -6.476 -23.221 1.00 96.69 202 PHE A CA 1
ATOM 1687 C C . PHE A 1 202 ? 7.538 -6.114 -23.068 1.00 96.69 202 PHE A C 1
ATOM 1689 O O . PHE A 1 202 ? 6.678 -6.994 -23.008 1.00 96.69 202 PHE A O 1
ATOM 1696 N N . ARG A 1 203 ? 7.225 -4.816 -23.061 1.00 95.19 203 ARG A N 1
ATOM 1697 C CA . ARG A 1 203 ? 5.865 -4.276 -22.992 1.00 95.19 203 ARG A CA 1
ATOM 1698 C C . ARG A 1 203 ? 4.999 -4.825 -24.122 1.00 95.19 203 ARG A C 1
ATOM 1700 O O . ARG A 1 203 ? 3.900 -5.312 -23.860 1.00 95.19 203 ARG A O 1
ATOM 1707 N N . ASP A 1 204 ? 5.521 -4.819 -25.345 1.00 96.06 204 ASP A N 1
ATOM 1708 C CA . ASP A 1 204 ? 4.828 -5.299 -26.544 1.00 96.06 204 ASP A CA 1
ATOM 1709 C C . ASP A 1 204 ? 4.763 -6.843 -26.622 1.00 96.06 204 ASP A C 1
ATOM 1711 O O . ASP A 1 204 ? 4.178 -7.392 -27.555 1.00 96.06 204 ASP A O 1
ATOM 1715 N N . GLY A 1 205 ? 5.364 -7.565 -25.666 1.00 95.75 205 GLY A N 1
ATOM 1716 C CA . GLY A 1 205 ? 5.361 -9.030 -25.611 1.00 95.75 205 GLY A CA 1
ATOM 1717 C C . GLY A 1 205 ? 6.284 -9.709 -26.628 1.00 95.75 205 GLY A C 1
ATOM 1718 O O . GLY A 1 205 ? 6.189 -10.919 -26.827 1.00 95.75 205 GLY A O 1
ATOM 1719 N N . LYS A 1 206 ? 7.190 -8.960 -27.269 1.00 97.44 206 LYS A N 1
ATOM 1720 C CA . LYS A 1 206 ? 8.190 -9.511 -28.201 1.00 97.44 206 LYS A CA 1
ATOM 1721 C C . LYS A 1 206 ? 9.270 -10.306 -27.471 1.00 97.44 206 LYS A C 1
ATOM 1723 O O . LYS A 1 206 ? 9.875 -11.204 -28.054 1.00 97.44 206 LYS A O 1
ATOM 1728 N N . ILE A 1 207 ? 9.527 -9.959 -26.211 1.00 97.31 207 ILE A N 1
ATOM 1729 C CA . ILE A 1 207 ? 10.428 -10.679 -25.311 1.00 97.31 207 ILE A CA 1
ATOM 1730 C C . ILE A 1 207 ? 9.747 -10.926 -23.963 1.00 97.31 207 ILE A C 1
ATOM 1732 O O . ILE A 1 207 ? 8.905 -10.144 -23.530 1.00 97.31 207 ILE A O 1
ATOM 1736 N N . ASP A 1 208 ? 10.138 -12.001 -23.285 1.00 96.94 208 ASP A N 1
ATOM 1737 C CA . ASP A 1 208 ? 9.743 -12.272 -21.903 1.00 96.94 208 ASP A CA 1
ATOM 1738 C C . ASP A 1 208 ? 10.678 -11.573 -20.896 1.00 96.94 208 ASP A C 1
ATOM 1740 O O . ASP A 1 208 ? 11.728 -11.030 -21.256 1.00 96.94 208 ASP A O 1
ATOM 1744 N N . ILE A 1 209 ? 10.316 -11.601 -19.608 1.00 95.50 209 ILE A N 1
ATOM 1745 C CA . ILE A 1 209 ? 11.108 -10.955 -18.547 1.00 95.50 209 ILE A CA 1
ATOM 1746 C C . ILE A 1 209 ? 12.516 -11.558 -18.430 1.00 95.50 209 ILE A C 1
ATOM 1748 O O . ILE A 1 209 ? 13.481 -10.844 -18.170 1.00 95.50 209 ILE A O 1
ATOM 1752 N N . SER A 1 210 ? 12.661 -12.860 -18.685 1.00 95.81 210 SER A N 1
ATOM 1753 C CA . SER A 1 210 ? 13.953 -13.556 -18.685 1.00 95.81 210 SER A CA 1
ATOM 1754 C C . SER A 1 210 ? 14.872 -13.035 -19.792 1.00 95.81 210 SER A C 1
ATOM 1756 O O . SER A 1 210 ? 16.065 -12.812 -19.582 1.00 95.81 210 SER A O 1
ATOM 1758 N N . SER A 1 211 ? 14.328 -12.799 -20.983 1.00 96.00 211 SER A N 1
ATOM 1759 C CA . SER A 1 211 ? 15.058 -12.217 -22.108 1.00 96.00 211 SER A CA 1
ATOM 1760 C C . SER A 1 211 ? 15.340 -10.734 -21.900 1.00 96.00 211 SER A C 1
ATOM 1762 O O . SER A 1 211 ? 16.436 -10.292 -22.240 1.00 96.00 211 SER A O 1
ATOM 1764 N N . ALA A 1 212 ? 14.419 -9.988 -21.284 1.00 95.44 212 ALA A N 1
ATOM 1765 C CA . ALA A 1 212 ? 14.664 -8.611 -20.865 1.00 95.44 212 ALA A CA 1
ATOM 1766 C C . ALA A 1 212 ? 15.841 -8.533 -19.880 1.00 95.44 212 ALA A C 1
ATOM 1768 O O . ALA A 1 212 ? 16.776 -7.778 -20.129 1.00 95.44 212 ALA A O 1
ATOM 1769 N N . LYS A 1 213 ? 15.871 -9.385 -18.841 1.00 94.00 213 LYS A N 1
ATOM 1770 C CA . LYS A 1 213 ? 16.999 -9.491 -17.895 1.00 94.00 213 LYS A CA 1
ATOM 1771 C C . LYS A 1 213 ? 18.325 -9.762 -18.605 1.00 94.00 213 LYS A C 1
ATOM 1773 O O . LYS A 1 213 ? 19.296 -9.064 -18.348 1.00 94.00 213 LYS A O 1
ATOM 1778 N N . ARG A 1 214 ? 18.359 -10.717 -19.543 1.00 93.88 214 ARG A N 1
ATOM 1779 C CA . ARG A 1 214 ? 19.567 -11.012 -20.340 1.00 93.88 214 ARG A CA 1
ATOM 1780 C C . ARG A 1 214 ? 20.025 -9.824 -21.186 1.00 93.88 214 ARG A C 1
ATOM 1782 O O . ARG A 1 214 ? 21.218 -9.591 -21.303 1.00 93.88 214 ARG A O 1
ATOM 1789 N N . ARG A 1 215 ? 19.106 -9.071 -21.794 1.00 94.31 215 ARG A N 1
ATOM 1790 C CA . ARG A 1 215 ? 19.469 -7.887 -22.590 1.00 94.31 215 ARG A CA 1
ATOM 1791 C C . ARG A 1 215 ? 19.939 -6.726 -21.715 1.00 94.31 215 ARG A C 1
ATOM 1793 O O . ARG A 1 215 ? 20.907 -6.070 -22.078 1.00 94.31 215 ARG A O 1
ATOM 1800 N N . LEU A 1 216 ? 19.288 -6.506 -20.571 1.00 92.25 216 LEU A N 1
ATOM 1801 C CA . LEU A 1 216 ? 19.709 -5.519 -19.574 1.00 92.25 216 LEU A CA 1
ATOM 1802 C C . LEU A 1 216 ? 21.111 -5.839 -19.042 1.00 92.25 216 LEU A C 1
ATOM 1804 O O . LEU A 1 216 ? 21.925 -4.938 -18.887 1.00 92.25 216 LEU A O 1
ATOM 1808 N N . ASP A 1 217 ? 21.408 -7.122 -18.843 1.00 90.94 217 ASP A N 1
ATOM 1809 C CA . ASP A 1 217 ? 22.728 -7.600 -18.440 1.00 90.94 217 ASP A CA 1
ATOM 1810 C C . ASP A 1 217 ? 23.832 -7.254 -19.457 1.00 90.94 217 ASP A C 1
ATOM 1812 O O . ASP A 1 217 ? 24.918 -6.820 -19.088 1.00 90.94 217 ASP A O 1
ATOM 1816 N N . LEU A 1 218 ? 23.542 -7.355 -20.758 1.00 90.19 218 LEU A N 1
ATOM 1817 C CA . LEU A 1 218 ? 24.503 -6.991 -21.809 1.00 90.19 218 LEU A CA 1
ATOM 1818 C C . LEU A 1 218 ? 24.833 -5.493 -21.829 1.00 90.19 218 LEU A C 1
ATOM 1820 O O . LEU A 1 218 ? 25.953 -5.118 -22.170 1.00 90.19 218 LEU A O 1
ATOM 1824 N N . IL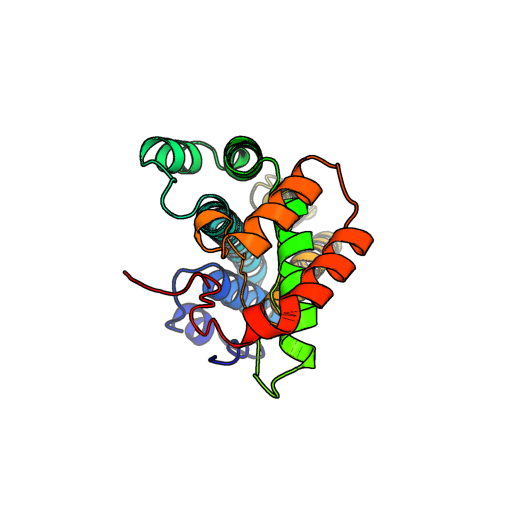E A 1 219 ? 23.867 -4.638 -21.480 1.00 88.00 219 ILE A N 1
ATOM 1825 C CA . ILE A 1 219 ? 24.055 -3.179 -21.418 1.00 88.00 219 ILE A CA 1
ATOM 1826 C C . ILE A 1 219 ? 24.396 -2.687 -20.006 1.00 88.00 219 ILE A C 1
ATOM 1828 O O . ILE A 1 219 ? 24.476 -1.480 -19.774 1.00 88.00 219 ILE A O 1
ATOM 1832 N N . ARG A 1 220 ? 24.620 -3.610 -19.067 1.00 81.06 220 ARG A N 1
ATOM 1833 C CA . ARG A 1 220 ? 24.868 -3.325 -17.652 1.00 81.06 220 ARG A CA 1
ATOM 1834 C C . ARG A 1 220 ? 25.996 -2.311 -17.400 1.00 81.06 220 ARG A C 1
ATOM 1836 O O . ARG A 1 220 ? 25.754 -1.383 -16.632 1.00 81.06 220 ARG A O 1
ATOM 1843 N N . PRO A 1 221 ? 27.147 -2.343 -18.107 1.00 78.38 221 PRO A N 1
ATOM 1844 C CA . PRO A 1 221 ? 28.196 -1.338 -17.908 1.00 78.38 221 PRO A CA 1
ATOM 1845 C C . PRO A 1 221 ? 27.735 0.102 -18.179 1.00 78.38 221 PRO A C 1
ATOM 1847 O O . PRO A 1 221 ? 28.236 1.045 -17.575 1.00 78.38 221 PRO A O 1
ATOM 1850 N N . ILE A 1 222 ? 26.766 0.281 -19.081 1.00 75.00 222 ILE A N 1
ATOM 1851 C CA . ILE A 1 222 ? 26.213 1.592 -19.440 1.00 75.00 222 ILE A CA 1
ATOM 1852 C C . ILE A 1 222 ? 25.238 2.059 -18.353 1.00 75.00 222 ILE A C 1
ATOM 1854 O O . ILE A 1 222 ? 25.314 3.211 -17.934 1.00 75.00 222 ILE A O 1
ATOM 1858 N N . LEU A 1 223 ? 24.413 1.140 -17.831 1.00 71.19 223 LEU A N 1
ATOM 1859 C CA . LEU A 1 223 ? 23.485 1.376 -16.715 1.00 71.19 223 LEU A CA 1
ATOM 1860 C C . LEU A 1 223 ? 24.184 1.838 -15.428 1.00 71.19 223 LEU A C 1
ATOM 1862 O O . LEU A 1 223 ? 23.565 2.469 -14.586 1.00 71.19 223 LEU A O 1
ATOM 1866 N N . VAL A 1 224 ? 25.454 1.503 -15.221 1.00 64.56 224 VAL A N 1
ATOM 1867 C CA . VAL A 1 224 ? 26.189 1.946 -14.026 1.00 64.56 224 VAL A CA 1
ATOM 1868 C C . VAL A 1 224 ? 26.840 3.317 -14.217 1.00 64.56 224 VAL A C 1
ATOM 1870 O O . VAL A 1 224 ? 26.922 4.106 -13.274 1.00 64.56 224 VAL A O 1
ATOM 1873 N N . LEU A 1 225 ? 27.283 3.632 -15.436 1.00 53.28 225 LEU A N 1
ATOM 1874 C CA . LEU A 1 225 ? 27.978 4.885 -15.743 1.00 53.28 225 LEU A CA 1
ATOM 1875 C C . LEU A 1 225 ? 27.028 6.084 -15.824 1.00 53.28 225 LEU A C 1
ATOM 1877 O O . LEU A 1 225 ? 27.411 7.208 -15.479 1.00 53.28 225 LEU A O 1
ATOM 1881 N N . SER A 1 226 ? 25.783 5.861 -16.237 1.00 56.81 226 SER A N 1
ATOM 1882 C CA . SER A 1 226 ? 24.752 6.887 -16.269 1.00 56.81 226 SER A CA 1
ATOM 1883 C C . SER A 1 226 ? 24.186 7.141 -14.874 1.00 56.81 226 SER A C 1
ATOM 1885 O O . SER A 1 226 ? 23.054 6.816 -14.557 1.00 56.81 226 SER A O 1
ATOM 1887 N N . SER A 1 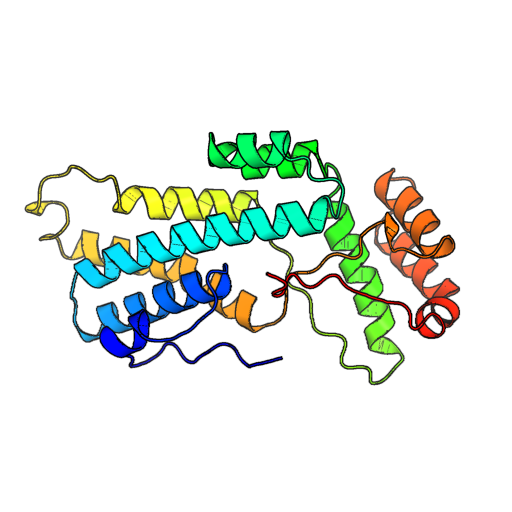227 ? 24.960 7.806 -14.017 1.00 49.50 227 SER A N 1
ATOM 1888 C CA . SER A 1 227 ? 24.614 8.249 -12.646 1.00 49.50 227 SER A CA 1
ATOM 1889 C C . SER A 1 227 ? 23.388 9.194 -12.529 1.00 49.50 227 SER A C 1
ATOM 1891 O O . SER A 1 227 ? 23.183 9.853 -11.512 1.00 49.50 227 SER A O 1
ATOM 1893 N N . SER A 1 228 ? 22.527 9.234 -13.548 1.00 44.75 228 SER A N 1
ATOM 1894 C CA . SER A 1 228 ? 21.269 9.981 -13.633 1.00 44.75 228 SER A CA 1
ATOM 1895 C C . SER A 1 228 ? 20.043 9.185 -13.151 1.00 44.75 228 SER A C 1
ATOM 1897 O O . SER A 1 228 ? 18.920 9.662 -13.313 1.00 44.75 228 SER A O 1
ATOM 1899 N N . PHE A 1 229 ? 20.218 7.993 -12.559 1.00 50.97 229 PHE A N 1
ATOM 1900 C CA . PHE A 1 229 ? 19.115 7.166 -12.047 1.00 50.97 229 PHE A CA 1
ATOM 1901 C C . PHE A 1 229 ? 18.370 7.856 -10.905 1.00 50.97 229 PHE A C 1
ATOM 1903 O O . PHE A 1 229 ? 18.724 7.742 -9.732 1.00 50.97 229 PHE A O 1
ATOM 1910 N N . LYS A 1 230 ? 17.287 8.548 -11.250 1.00 53.59 230 LYS A N 1
ATOM 1911 C CA . LYS A 1 230 ? 16.275 8.982 -10.294 1.00 53.59 230 LYS A CA 1
ATOM 1912 C C . LYS A 1 230 ? 15.130 7.984 -10.344 1.00 53.59 230 LYS A C 1
ATOM 1914 O O . LYS A 1 230 ? 14.285 8.041 -11.232 1.00 53.59 230 LYS A O 1
ATOM 1919 N N . VAL A 1 231 ? 15.111 7.058 -9.387 1.00 53.53 231 VAL A N 1
ATOM 1920 C CA . VAL A 1 231 ? 13.839 6.449 -8.997 1.00 53.53 231 VAL A CA 1
ATOM 1921 C C . VAL A 1 231 ? 13.038 7.579 -8.371 1.00 53.53 231 VAL A C 1
ATOM 1923 O O . VAL A 1 231 ? 13.463 8.152 -7.366 1.00 53.53 231 VAL A O 1
ATOM 1926 N N . GLU A 1 232 ? 11.924 7.949 -8.992 1.00 54.78 232 GLU A N 1
ATOM 1927 C CA . GLU A 1 232 ? 10.980 8.865 -8.366 1.00 54.78 232 GLU A CA 1
ATOM 1928 C C . GLU A 1 232 ? 10.392 8.136 -7.155 1.00 54.78 232 GLU A C 1
ATOM 1930 O O . GLU A 1 232 ? 9.547 7.254 -7.278 1.00 54.78 232 GLU A O 1
ATOM 1935 N N . GLY A 1 233 ? 10.933 8.437 -5.977 1.00 49.09 233 GLY A N 1
ATOM 1936 C CA . GLY A 1 233 ? 10.259 8.169 -4.719 1.00 49.09 233 GLY A CA 1
ATOM 1937 C C . GLY A 1 233 ? 9.293 9.317 -4.485 1.00 49.09 233 GLY A C 1
ATOM 1938 O O . GLY A 1 233 ? 9.709 10.477 -4.499 1.00 49.09 233 GLY A O 1
ATOM 1939 N N . SER A 1 234 ? 8.013 9.019 -4.281 1.00 39.28 234 SER A N 1
ATOM 1940 C CA . SER A 1 234 ? 7.064 10.034 -3.838 1.00 39.28 234 SER A CA 1
ATOM 1941 C C . SER A 1 234 ? 7.460 10.476 -2.427 1.00 39.28 234 SER A C 1
ATOM 1943 O O . SER A 1 234 ? 7.126 9.816 -1.449 1.00 39.28 234 SER A O 1
ATOM 1945 N N . MET A 1 235 ? 8.207 11.572 -2.308 1.00 36.84 235 MET A N 1
ATOM 1946 C CA . MET A 1 235 ? 8.345 12.298 -1.051 1.00 36.84 235 MET A CA 1
ATOM 1947 C C . MET A 1 235 ? 8.331 13.803 -1.296 1.00 36.84 235 MET A C 1
ATOM 1949 O O . MET A 1 235 ? 9.228 14.351 -1.931 1.00 36.84 235 MET A O 1
ATOM 1953 N N . GLY A 1 236 ? 7.300 14.429 -0.723 1.00 37.81 236 GLY A N 1
ATOM 1954 C CA . GLY A 1 236 ? 7.391 15.693 0.004 1.00 37.81 236 GLY A CA 1
ATOM 1955 C C . GLY A 1 236 ? 8.012 16.861 -0.747 1.00 37.81 236 GLY A C 1
ATOM 1956 O O . GLY A 1 236 ? 9.182 17.178 -0.552 1.00 37.81 236 GLY A O 1
ATOM 1957 N N . GLY A 1 237 ? 7.191 17.544 -1.536 1.00 31.16 237 GLY A N 1
ATOM 1958 C CA . GLY A 1 237 ? 7.535 18.813 -2.162 1.00 31.16 237 GLY A CA 1
ATOM 1959 C C . GLY A 1 237 ? 6.316 19.711 -2.330 1.00 31.16 237 GLY A C 1
ATOM 1960 O O . GLY A 1 237 ? 6.079 20.174 -3.439 1.00 31.16 237 GLY A O 1
ATOM 1961 N N . TYR A 1 238 ? 5.559 19.924 -1.250 1.00 30.83 238 TYR A N 1
ATOM 1962 C CA . TYR A 1 238 ? 4.710 21.102 -1.051 1.00 30.83 238 TYR A CA 1
ATOM 1963 C C . TYR A 1 238 ? 4.816 21.555 0.403 1.00 30.83 238 TYR A C 1
ATOM 1965 O O . TYR A 1 238 ? 4.783 20.671 1.289 1.00 30.83 238 TYR A O 1
#

=== Feature glossary ===
A reading guide for the features in this record.

Start from the sequence.

  · This is the polypeptide sequence — one letter per residue, N-terminus first. Length ranges from a few dozen residues for small domains to over a thousand for large multi-domain proteins.

Fold it, and you get atomic coordinates and the backbone conformation that goes with them.

  · Structure coordinates are given as an mmCIF _atom_site loop: one row per atom with element, residue name, chain id, sequence number, and x/y/z position in Å. Only the four main-chain atoms per residue are included here; side chains are omitted to keep the record compact.

  · Backbone dihedral angles. Every residue except chain termini has a φ (preceding-C → N → Cα → C) and a ψ (N → Cα → C → next-N). They are reported in degrees following the IUPAC sign convention. Secondary structure is essentially a statement about which (φ, ψ) basin each residue occupies.

  · The SS8 string is DSSP's per-residue secondary-structure call. α-helix (H) means an i→i+4 H-bond ladder; β-strand (E) means the residue participates in a β-sheet; 3₁₀ (G) and π (I) are tighter and wider helices; T/S are turns/bends; '-' is loop.

  · SS3 is a coarse helix/strand/coil call (letters a/b/c) made by the P-SEA algorithm from inter-Cα distances and dihedrals. It is less detailed than DSSP but needs only Cα positions.

Summarize the fold with a handful of shape descriptors and a per-residue structural alphabet.

  · Radius of gyration (Rg) is the root-mean-square distance of Cα atoms from their centroid — a single number for overall size and compactness. A globular domain of N residues has Rg ≈ 2.2·N^0.38 Å; an extended or disordered chain has a much larger Rg. The Cα contact count is the number of residue pairs whose Cα atoms are within 8 Å and are more than four positions apart in sequence — a standard proxy for tertiary packing density. The bounding box is the smallest axis-aligned box enclosing all Cα atoms.

  · The Foldseek 3Di string encodes local tertiary geometry as a 20-letter alphabet — one character per residue — derived from the relative positions of nearby Cα atoms. Unlike the amino-acid sequence, 3Di is a direct function of the 3D structure, so two proteins with the same fold have similar 3Di strings even at low sequence identity.

  · Solvent-accessible surface area (SASA) is the area in Å² traced out by the centre of a 1.4 Å probe sphere (a water molecule) rolled over the protein's van der Waals surface (Shrake–Rupley / Lee–Richards construction). Buried residues have near-zero SASA; fully exposed residues can exceed 200 Å². The total SASA scales roughly with the number of surface residues.

Ask how reliable the model is.

  · pLDDT (predicted Local Distance Difference Test) is AlphaFold's per-residue confidence score, ranging from 0 to 100. Values above 90 indicate high confidence (typically well-packed cores); 70–90 is confident; 50–70 low confidence; below 50 usually means the region is disordered or the prediction is unreliable there. AlphaFold stores pLDDT in the mmCIF B-factor column.

  · B-factor (Debye–Waller factor) reflects atomic displacement in the crystal lattice. It is an experimental observable (units Å²), not a prediction; low values mean the atom is pinned down, high values mean it moves or is heterogeneous across the crystal.

  · Predicted Aligned Error (PAE) is an AlphaFold confidence matrix: entry (i, j) is the expected error in the position of residue j, in ångströms, when the prediction is superimposed on the true structure at residue i. Low PAE within a block of residues means that block is internally rigid and well-predicted; high PAE between two blocks means their relative placement is uncertain even if each block individually is confident.

Place it in context: what it resembles, what it is annotated as, and how it looks.

  · Nearest PDB neighbors are the top structural matches found by Foldseek when searching this structure against the entire Protein Data Bank. Each hit reports a TM-score (0 to 1; >0.5 almost always implies the same fold) and an E-value. These are *structural* homologs — they may share no detectable sequence similarity.

  · Functional annotations link the protein to curated databases. InterPro entries identify conserved domains and families by matching the sequence against member-database signatures (Pfam, PROSITE, CDD, …). Gene Ontology (GO) terms describe molecular function, biological process, and cellular component in a controlled vocabulary. CATH places the structure in a hierarchical fold classification (Class/Architecture/Topology/Homologous-superfamily). The organism is the source species.

  · Three diagnostic plots accompany the record. The Cα contact map visualizes the tertiary structure as a 2D adjacency matrix (8 Å cutoff, sequence-local contacts suppressed). The Ramachandran plot shows the distribution of backbone (φ, ψ) torsions, with points in the α and β basins reflecting secondary structure content. The PAE plot shows AlphaFold's inter-residue confidence as a color matrix.

  · Six rendered views show the 3D structure from the faces of a cube — i.e. along ±x, ±y, ±z. Rendering representation is drawn randomly per protein from cartoon (secondary-structure ribbons), sticks (backbone bonds), or molecular surface; coloring is either N→C rainbow (blue at the N-terminus through red at the C-terminus) or one color per chain.